Protein AF-A0A927CZL3-F1 (afdb_monomer_lite)

Radius of gyration: 28.13 Å; chains: 1; bounding box: 91×45×70 Å

Secondary structure (DSSP, 8-state):
-----PPPHHHHHHHHHHHHHHHHHHHHHHHHHHHHHT-HHHHHHHHHHHHHHHHHHHHHHHHHHHHHHHHHHHHTTSSPSPP----HHHHHHHHHHHHHHHHHHHH-BTTB---TTTEEEEEEEE-TTT-S--EEEEESSTT----HHHHSSTT-HHHHHHHSS-SEEEES-HHHHHHTT-----TT--B-TTSPBPSEEEEEEEEEEETTEEEEEEEEEEEESSS-SS-------

Foldseek 3Di:
DDPPPDQDPVRVVVVVVVVVVVVVVVVVVVVVVVCVVVVVVVVLVVQLVVLVVVLVVVLVVVVVVVVVVVVVCCVVVVDPDDDPPPPVLVSVVSVQQSVLVSLQSSLADDVRGDDSVQKWKWKWKDFVVPDPDIDTSDTPDPPDDDDPCNQCDPQALNVVCVVDPDQKDWFLFLQVSVVVSHHDDDPLADADPVRGTAWIKMKGWDFDADPNDGRMIMIMIMIGRHHGSDDPPPPPD

Organism: NCBI:txid2772559

pLDDT: mean 79.97, std 12.54, range [31.16, 94.5]

Structure (mmCIF, N/CA/C/O backbone):
data_AF-A0A927CZL3-F1
#
_entry.id   AF-A0A927CZL3-F1
#
loop_
_atom_site.group_PDB
_atom_site.id
_atom_site.type_symbol
_atom_site.label_atom_id
_atom_site.label_alt_id
_atom_site.label_comp_id
_atom_site.label_asym_id
_atom_site.label_entity_id
_atom_site.label_seq_id
_atom_site.pdbx_PDB_ins_code
_atom_site.Cartn_x
_atom_site.Cartn_y
_atom_site.Cartn_z
_atom_site.occupancy
_atom_site.B_iso_or_equiv
_atom_site.auth_seq_id
_atom_site.auth_comp_id
_atom_site.auth_asym_id
_atom_site.auth_atom_id
_atom_site.pdbx_PDB_model_num
ATOM 1 N N . MET A 1 1 ? 63.473 -16.029 47.077 1.00 47.09 1 MET A N 1
ATOM 2 C CA . MET A 1 1 ? 63.375 -15.178 45.865 1.00 47.09 1 MET A CA 1
ATOM 3 C C . MET A 1 1 ? 64.400 -15.745 44.890 1.00 47.09 1 MET A C 1
ATOM 5 O O . MET A 1 1 ? 65.538 -15.864 45.295 1.00 47.09 1 MET A O 1
ATOM 9 N N . ASN A 1 2 ? 64.093 -16.284 43.713 1.00 46.72 2 ASN A N 1
ATOM 10 C CA . ASN A 1 2 ? 63.257 -15.751 42.646 1.00 46.72 2 ASN A CA 1
ATOM 11 C C . ASN A 1 2 ? 62.782 -16.942 41.775 1.00 46.72 2 ASN A C 1
ATOM 13 O O . ASN A 1 2 ? 63.587 -17.538 41.068 1.00 46.72 2 ASN A O 1
ATOM 17 N N . ASN A 1 3 ? 61.507 -17.337 41.857 1.00 48.16 3 ASN A N 1
ATOM 18 C CA . ASN A 1 3 ? 60.935 -18.363 40.973 1.00 48.16 3 ASN A CA 1
ATOM 19 C C . ASN A 1 3 ? 60.483 -17.667 39.683 1.00 48.16 3 ASN A C 1
ATOM 21 O O . ASN A 1 3 ? 59.296 -17.405 39.488 1.00 48.16 3 ASN A O 1
ATOM 25 N N . SER A 1 4 ? 61.426 -17.314 38.809 1.00 56.91 4 SER A N 1
ATOM 26 C CA . SER A 1 4 ? 61.076 -16.866 37.463 1.00 56.91 4 SER A CA 1
ATOM 27 C C . SER A 1 4 ? 60.610 -18.086 36.669 1.00 56.91 4 SER A C 1
ATOM 29 O O . SER A 1 4 ? 61.405 -18.774 36.033 1.00 56.91 4 SER A O 1
ATOM 31 N N . ARG A 1 5 ? 59.313 -18.395 36.748 1.00 55.72 5 ARG A N 1
ATOM 32 C CA . ARG A 1 5 ? 58.663 -19.332 35.829 1.00 55.72 5 ARG A CA 1
ATOM 33 C C . ARG A 1 5 ? 58.716 -18.724 34.424 1.00 55.72 5 ARG A C 1
ATOM 35 O O . ARG A 1 5 ? 57.832 -17.961 34.052 1.00 55.72 5 ARG A O 1
ATOM 42 N N . SER A 1 6 ? 59.771 -19.011 33.668 1.00 65.75 6 SER A N 1
ATOM 43 C CA . SER A 1 6 ? 59.842 -18.695 32.243 1.00 65.75 6 SER A CA 1
ATOM 44 C C . SER A 1 6 ? 59.170 -19.816 31.450 1.00 65.75 6 SER A C 1
ATOM 46 O O . SER A 1 6 ? 59.414 -21.000 31.683 1.00 65.75 6 SER A O 1
ATOM 48 N N . LEU A 1 7 ? 58.276 -19.452 30.529 1.00 58.06 7 LEU A N 1
ATOM 49 C CA . LEU A 1 7 ? 57.694 -20.407 29.589 1.00 58.06 7 LEU A CA 1
ATOM 50 C C . LEU A 1 7 ? 58.806 -20.997 28.708 1.00 58.06 7 LEU A C 1
ATOM 52 O O . LEU A 1 7 ? 59.678 -20.271 28.224 1.00 58.06 7 LEU A O 1
ATOM 56 N N . THR A 1 8 ? 58.771 -22.314 28.488 1.00 79.50 8 THR A N 1
ATOM 57 C CA . THR A 1 8 ? 59.636 -22.975 27.502 1.00 79.50 8 THR A CA 1
ATOM 58 C C . THR A 1 8 ? 59.318 -22.445 26.103 1.00 79.50 8 THR A C 1
ATOM 60 O O . THR A 1 8 ? 58.213 -21.965 25.860 1.00 79.50 8 THR A O 1
ATOM 63 N N . TRP A 1 9 ? 60.258 -22.541 25.159 1.00 75.75 9 TRP A N 1
ATOM 64 C CA . TRP A 1 9 ? 60.044 -22.102 23.769 1.00 75.75 9 TRP A CA 1
ATOM 65 C C . TRP A 1 9 ? 58.747 -22.672 23.166 1.00 75.75 9 TRP A C 1
ATOM 67 O O . TRP A 1 9 ? 57.950 -21.950 22.575 1.00 75.75 9 TRP A O 1
ATOM 77 N N . ILE A 1 10 ? 58.480 -23.955 23.427 1.00 81.38 10 ILE A N 1
ATOM 78 C CA . ILE A 1 10 ? 57.242 -24.638 23.030 1.00 81.38 10 ILE A CA 1
ATOM 79 C C . ILE A 1 10 ? 56.020 -24.022 23.736 1.00 81.38 10 ILE A C 1
ATOM 81 O O . ILE A 1 10 ? 55.007 -23.746 23.094 1.00 81.38 10 ILE A O 1
ATOM 85 N N . GLY A 1 11 ? 56.123 -23.729 25.035 1.00 81.75 11 GLY A N 1
ATOM 86 C CA . GLY A 1 11 ? 55.076 -23.043 25.795 1.00 81.75 11 GLY A CA 1
ATOM 87 C C . GLY A 1 11 ? 54.750 -21.646 25.257 1.00 81.75 11 GLY A C 1
ATOM 88 O O . GLY A 1 11 ? 53.576 -21.289 25.165 1.00 81.75 11 GLY A O 1
ATOM 89 N N . TRP A 1 12 ? 55.758 -20.880 24.830 1.00 85.75 12 TRP A N 1
ATOM 90 C CA . TRP A 1 12 ? 55.557 -19.591 24.162 1.00 85.75 12 TRP A CA 1
ATOM 91 C C . TRP A 1 12 ? 54.814 -19.748 22.838 1.00 85.75 12 TRP A C 1
ATOM 93 O O . TRP A 1 12 ? 53.831 -19.045 22.615 1.00 85.75 12 TRP A O 1
ATOM 103 N N . THR A 1 13 ? 55.215 -20.705 21.996 1.00 85.62 13 THR A N 1
ATOM 104 C CA . THR A 1 13 ? 54.538 -20.939 20.708 1.00 85.62 13 THR A CA 1
ATOM 105 C C . THR A 1 13 ? 53.072 -21.343 20.877 1.00 85.62 13 THR A C 1
ATOM 107 O O . THR A 1 13 ? 52.206 -20.794 20.198 1.00 85.62 13 THR A O 1
ATOM 110 N N . LEU A 1 14 ? 52.766 -22.226 21.835 1.00 84.56 14 LEU A N 1
ATOM 111 C CA . LEU A 1 14 ? 51.394 -22.640 22.147 1.00 84.56 14 LEU A CA 1
ATOM 112 C C . LEU A 1 14 ? 50.561 -21.493 22.718 1.00 84.56 14 LEU A C 1
ATOM 114 O O . LEU A 1 14 ? 49.417 -21.307 22.314 1.00 84.56 14 LEU A O 1
ATOM 118 N N . THR A 1 15 ? 51.134 -20.696 23.620 1.00 87.50 15 THR A N 1
ATOM 119 C CA . THR A 1 15 ? 50.430 -19.552 24.215 1.00 87.50 15 THR A CA 1
ATOM 120 C C . THR A 1 15 ? 50.098 -18.512 23.150 1.00 87.50 15 THR A C 1
ATOM 122 O O . THR A 1 15 ? 48.963 -18.048 23.084 1.00 87.50 15 THR A O 1
ATOM 125 N N . ILE A 1 16 ? 51.052 -18.196 22.267 1.00 88.31 16 ILE A N 1
ATOM 126 C CA . ILE A 1 16 ? 50.824 -17.281 21.145 1.00 88.31 16 ILE A CA 1
ATOM 127 C C . ILE A 1 16 ? 49.718 -17.825 20.238 1.00 88.31 16 ILE A C 1
ATOM 129 O O . ILE A 1 16 ? 48.802 -17.078 19.913 1.00 88.31 16 ILE A O 1
ATOM 133 N N . ALA A 1 17 ? 49.746 -19.114 19.886 1.00 88.44 17 ALA A N 1
ATOM 134 C CA . ALA A 1 17 ? 48.727 -19.725 19.034 1.00 88.44 17 ALA A CA 1
ATOM 135 C C . ALA A 1 17 ? 47.319 -19.671 19.655 1.00 88.44 17 ALA A C 1
ATOM 137 O O . ALA A 1 17 ? 46.362 -19.308 18.974 1.00 88.44 17 ALA A O 1
ATOM 138 N N . VAL A 1 18 ? 47.186 -19.971 20.952 1.00 89.50 18 VAL A N 1
ATOM 139 C CA . VAL A 1 18 ? 45.900 -19.916 21.671 1.00 89.50 18 VAL A CA 1
ATOM 140 C C . VAL A 1 18 ? 45.380 -18.480 21.774 1.00 89.50 18 VAL A C 1
ATOM 142 O O . VAL A 1 18 ? 44.189 -18.236 21.569 1.00 89.50 18 VAL A O 1
ATOM 145 N N . VAL A 1 19 ? 46.257 -17.508 22.034 1.00 90.75 19 VAL A N 1
ATOM 146 C CA . VAL A 1 19 ? 45.880 -16.087 22.071 1.00 90.75 19 VAL A CA 1
ATOM 147 C C . VAL A 1 19 ? 45.459 -15.599 20.680 1.00 90.75 19 VAL A C 1
ATOM 149 O O . VAL A 1 19 ? 44.440 -14.926 20.546 1.00 90.75 19 VAL A O 1
ATOM 152 N N . LEU A 1 20 ? 46.169 -15.992 19.621 1.00 89.81 20 LEU A N 1
ATOM 153 C CA . LEU A 1 20 ? 45.800 -15.658 18.241 1.00 89.81 20 LEU A CA 1
ATOM 154 C C . LEU A 1 20 ? 44.450 -16.266 17.849 1.00 89.81 20 LEU A C 1
ATOM 156 O O . LEU A 1 20 ? 43.593 -15.576 17.309 1.00 89.81 20 LEU A O 1
ATOM 160 N N . PHE A 1 21 ? 44.218 -17.537 18.172 1.00 90.62 21 PHE A N 1
ATOM 161 C CA . PHE A 1 21 ? 42.961 -18.203 17.839 1.00 90.62 21 PHE A CA 1
ATOM 162 C C . PHE A 1 21 ? 41.770 -17.609 18.604 1.00 90.62 21 PHE A C 1
ATOM 164 O O . PHE A 1 21 ? 40.726 -17.337 18.016 1.00 90.62 21 PHE A O 1
ATOM 171 N N . SER A 1 22 ? 41.935 -17.346 19.903 1.00 86.38 22 SER A N 1
ATOM 172 C CA . SER A 1 22 ? 40.885 -16.731 20.727 1.00 86.38 22 SER A CA 1
ATOM 173 C C . SER A 1 22 ? 40.572 -15.296 20.300 1.00 86.38 22 SER A C 1
ATOM 175 O O . SER A 1 22 ? 39.404 -14.921 20.242 1.00 86.38 22 SER A O 1
ATOM 177 N N . THR A 1 23 ? 41.580 -14.505 19.923 1.00 85.38 23 THR A N 1
ATOM 178 C CA . THR A 1 23 ? 41.358 -13.145 19.403 1.00 85.38 23 THR A CA 1
ATOM 179 C C . THR A 1 23 ? 40.668 -13.151 18.040 1.00 85.38 23 THR A C 1
ATOM 181 O O . THR A 1 23 ? 39.709 -12.403 17.864 1.00 85.38 23 THR A O 1
ATOM 184 N N . ILE A 1 24 ? 41.066 -14.028 17.109 1.00 88.94 24 ILE A N 1
ATOM 185 C CA . ILE A 1 24 ? 40.378 -14.197 15.817 1.00 88.94 24 ILE A CA 1
ATOM 186 C C . ILE A 1 24 ? 38.918 -14.595 16.035 1.00 88.94 24 ILE A C 1
ATOM 188 O O . ILE A 1 24 ? 38.036 -14.014 15.409 1.00 88.94 24 ILE A O 1
ATOM 192 N N . PHE A 1 25 ? 38.650 -15.536 16.942 1.00 84.88 25 PHE A N 1
ATOM 193 C CA . PHE A 1 25 ? 37.289 -15.981 17.235 1.00 84.88 25 PHE A CA 1
ATOM 194 C C . PHE A 1 25 ? 36.420 -14.847 17.800 1.00 84.88 25 PHE A C 1
ATOM 196 O O . PHE A 1 25 ? 35.309 -14.632 17.325 1.00 84.88 25 PHE A O 1
ATOM 203 N N . VAL A 1 26 ? 36.943 -14.064 18.751 1.00 87.75 26 VAL A N 1
ATOM 204 C CA . VAL A 1 26 ? 36.231 -12.905 19.320 1.00 87.75 26 VAL A CA 1
ATOM 205 C C . VAL A 1 26 ? 35.976 -11.825 18.266 1.00 87.75 26 VAL A C 1
ATOM 207 O O . VAL A 1 26 ? 34.899 -11.231 18.245 1.00 87.75 26 VAL A O 1
ATOM 210 N N . ILE A 1 27 ? 36.939 -11.568 17.377 1.00 85.81 27 ILE A N 1
ATOM 211 C CA . ILE A 1 27 ? 36.767 -10.613 16.276 1.00 85.81 27 ILE A CA 1
ATOM 212 C C . ILE A 1 27 ? 35.716 -11.127 15.290 1.00 85.81 27 ILE A C 1
ATOM 214 O O . ILE A 1 27 ? 34.823 -10.370 14.933 1.00 85.81 27 ILE A O 1
ATOM 218 N N . ALA A 1 28 ? 35.775 -12.399 14.892 1.00 80.56 28 ALA A N 1
ATOM 219 C CA . ALA A 1 28 ? 34.802 -13.004 13.987 1.00 80.56 28 ALA A CA 1
ATOM 220 C C . ALA A 1 28 ? 33.383 -12.957 14.569 1.00 80.56 28 ALA A C 1
ATOM 222 O O . ALA A 1 28 ? 32.453 -12.571 13.867 1.00 80.56 28 ALA A O 1
ATOM 223 N N . GLN A 1 29 ? 33.226 -13.260 15.862 1.00 75.56 29 GLN A N 1
ATOM 224 C CA . GLN A 1 29 ? 31.947 -13.147 16.556 1.00 75.56 29 GLN A CA 1
ATOM 225 C C . GLN A 1 29 ? 31.443 -11.698 16.574 1.00 75.56 29 GLN A C 1
ATOM 227 O O . GLN A 1 29 ? 30.296 -11.453 16.221 1.00 75.56 29 GLN A O 1
ATOM 232 N N . ARG A 1 30 ? 32.299 -10.721 16.904 1.00 77.19 30 ARG A N 1
ATOM 233 C CA . ARG A 1 30 ? 31.915 -9.300 16.882 1.00 77.19 30 ARG A CA 1
ATOM 234 C C . ARG A 1 30 ? 31.588 -8.788 15.483 1.00 77.19 30 ARG A C 1
ATOM 236 O O . ARG A 1 30 ? 30.715 -7.940 15.348 1.00 77.19 30 ARG A O 1
ATOM 243 N N . VAL A 1 31 ? 32.291 -9.255 14.454 1.00 78.44 31 VAL A N 1
ATOM 244 C CA . VAL A 1 31 ? 32.003 -8.902 13.057 1.00 78.44 31 VAL A CA 1
ATOM 245 C C . VAL A 1 31 ? 30.664 -9.499 12.637 1.00 78.44 31 VAL A C 1
ATOM 247 O O . VAL A 1 31 ? 29.851 -8.770 12.086 1.00 78.44 31 VAL A O 1
ATOM 250 N N . TYR A 1 32 ? 30.398 -10.763 12.970 1.00 75.31 32 TYR A N 1
ATOM 251 C CA . TYR A 1 32 ? 29.119 -11.416 12.697 1.00 75.31 32 TYR A CA 1
ATOM 252 C C . TYR A 1 32 ? 27.954 -10.733 13.428 1.00 75.31 32 TYR A C 1
ATOM 254 O O . TYR A 1 32 ? 26.963 -10.383 12.799 1.00 75.31 32 TYR A O 1
ATOM 262 N N . GLU A 1 33 ? 28.092 -10.454 14.729 1.00 68.38 33 GLU A N 1
ATOM 263 C CA . GLU A 1 33 ? 27.093 -9.712 15.512 1.00 68.38 33 GLU A CA 1
ATOM 264 C C . GLU A 1 33 ? 26.872 -8.301 14.946 1.00 68.38 33 GLU A C 1
ATOM 266 O O . GLU A 1 33 ? 25.741 -7.828 14.875 1.00 68.38 33 GLU A O 1
ATOM 271 N N . ASN A 1 34 ? 27.932 -7.623 14.496 1.00 66.75 34 ASN A N 1
ATOM 272 C CA . ASN A 1 34 ? 27.818 -6.313 13.860 1.00 66.75 34 ASN A CA 1
ATOM 273 C C . ASN A 1 34 ? 27.154 -6.393 12.476 1.00 66.75 34 ASN A C 1
ATOM 275 O O . ASN A 1 34 ? 26.385 -5.503 12.137 1.00 66.75 34 ASN A O 1
ATOM 279 N N . GLU A 1 35 ? 27.407 -7.434 11.680 1.00 65.00 35 GLU A N 1
ATOM 280 C CA . GLU A 1 35 ? 26.718 -7.676 10.404 1.00 65.00 35 GLU A CA 1
ATOM 281 C C . GLU A 1 35 ? 25.242 -8.045 10.601 1.00 65.00 35 GLU A C 1
ATOM 283 O O . GLU A 1 35 ? 24.396 -7.596 9.829 1.00 65.00 35 GLU A O 1
ATOM 288 N N . GLU A 1 36 ? 24.916 -8.799 11.651 1.00 62.00 36 GLU A N 1
ATOM 289 C CA . GLU A 1 36 ? 23.545 -9.148 12.027 1.00 62.00 36 GLU A CA 1
ATOM 290 C C . GLU A 1 36 ? 22.778 -7.915 12.537 1.00 62.00 36 GLU A C 1
ATOM 292 O O . GLU A 1 36 ? 21.680 -7.632 12.065 1.00 62.00 36 GLU A O 1
ATOM 297 N N . LEU A 1 37 ? 23.390 -7.093 13.397 1.00 53.94 37 LEU A N 1
ATOM 298 C CA . LEU A 1 37 ? 22.810 -5.829 13.877 1.00 53.94 37 LEU A CA 1
ATOM 299 C C . LEU A 1 37 ? 22.750 -4.738 12.788 1.00 53.94 37 LEU A C 1
ATOM 301 O O . LEU A 1 37 ? 21.838 -3.907 12.790 1.00 53.94 37 LEU A O 1
ATOM 305 N N . ASN A 1 38 ? 23.684 -4.736 11.830 1.00 59.22 38 ASN A N 1
ATOM 306 C CA . ASN A 1 38 ? 23.633 -3.891 10.630 1.00 59.22 38 ASN A CA 1
ATOM 307 C C . ASN A 1 38 ? 22.855 -4.515 9.480 1.00 59.22 38 ASN A C 1
ATOM 309 O O . ASN A 1 38 ? 22.826 -3.933 8.390 1.00 59.22 38 ASN A O 1
ATOM 313 N N . ASN A 1 39 ? 22.200 -5.657 9.686 1.00 67.56 39 ASN A N 1
ATOM 314 C CA . ASN A 1 39 ? 21.407 -6.252 8.638 1.00 67.56 39 ASN A CA 1
ATOM 315 C C . ASN A 1 39 ? 20.312 -5.252 8.251 1.00 67.56 39 ASN A C 1
ATOM 317 O O . ASN A 1 3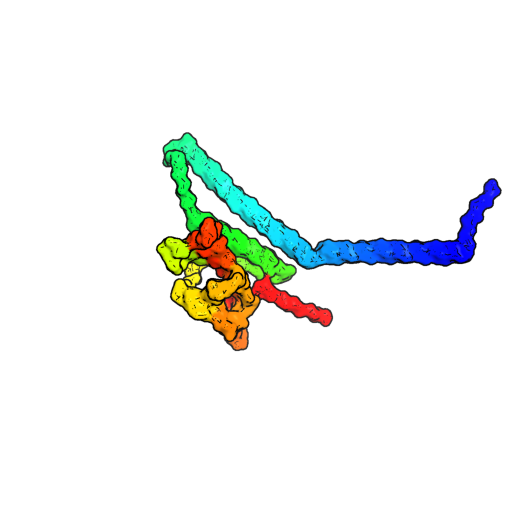9 ? 19.432 -4.908 9.046 1.00 67.56 39 ASN A O 1
ATOM 321 N N . ASN A 1 40 ? 20.369 -4.769 7.007 1.00 66.25 40 ASN A N 1
ATOM 322 C CA . ASN A 1 40 ? 19.401 -3.819 6.456 1.00 66.25 40 ASN A CA 1
ATOM 323 C C . ASN A 1 40 ? 17.957 -4.293 6.666 1.00 66.25 40 ASN A C 1
ATOM 325 O O . ASN A 1 40 ? 17.047 -3.476 6.787 1.00 66.25 40 ASN A O 1
ATOM 329 N N . ARG A 1 41 ? 17.748 -5.611 6.772 1.00 68.06 41 ARG A N 1
ATOM 330 C CA . ARG A 1 41 ? 16.457 -6.207 7.100 1.00 68.06 41 ARG A CA 1
ATOM 331 C C . ARG A 1 41 ? 15.964 -5.843 8.501 1.00 68.06 41 ARG A C 1
ATOM 333 O O . ARG A 1 41 ? 14.797 -5.488 8.631 1.00 68.06 41 ARG A O 1
ATOM 340 N N . ASP A 1 42 ? 16.799 -5.928 9.531 1.00 70.44 42 ASP A N 1
ATOM 341 C CA . ASP A 1 42 ? 16.375 -5.650 10.908 1.00 70.44 42 ASP A CA 1
ATOM 342 C C . ASP A 1 42 ? 16.246 -4.149 11.163 1.00 70.44 42 ASP A C 1
ATOM 344 O O . ASP A 1 42 ? 15.272 -3.715 11.776 1.00 70.44 42 ASP A O 1
ATOM 348 N N . ARG A 1 43 ? 17.110 -3.335 10.544 1.00 70.88 43 ARG A N 1
ATOM 349 C CA . ARG A 1 43 ? 16.919 -1.878 10.470 1.00 70.88 43 ARG A CA 1
ATOM 350 C C . ARG A 1 43 ? 15.591 -1.507 9.804 1.00 70.88 43 ARG A C 1
ATOM 352 O O . ARG A 1 43 ? 14.864 -0.658 10.313 1.00 70.88 43 ARG A O 1
ATOM 359 N N . MET A 1 44 ? 15.239 -2.168 8.699 1.00 72.81 44 MET A N 1
ATOM 360 C CA . MET A 1 44 ? 13.960 -1.948 8.023 1.00 72.81 44 MET A CA 1
ATOM 361 C C . MET A 1 44 ? 12.773 -2.402 8.878 1.00 72.81 44 MET A C 1
ATOM 363 O O . MET A 1 44 ? 11.782 -1.684 8.957 1.00 72.81 44 MET A O 1
ATOM 367 N N . LYS A 1 45 ? 12.862 -3.549 9.566 1.00 74.62 45 LYS A N 1
ATOM 368 C CA . LYS A 1 45 ? 11.819 -3.988 10.510 1.00 74.62 45 LYS A CA 1
ATOM 369 C C . LYS A 1 45 ? 11.611 -2.973 11.630 1.00 74.62 45 LYS A C 1
ATOM 371 O O . LYS A 1 45 ? 10.467 -2.650 11.926 1.00 74.62 45 LYS A O 1
ATOM 376 N N . LEU A 1 46 ? 12.693 -2.463 12.221 1.00 74.31 46 LEU A N 1
ATOM 377 C CA . LEU A 1 46 ? 12.629 -1.435 13.261 1.00 74.31 46 LEU A CA 1
ATOM 378 C C . LEU A 1 46 ? 11.989 -0.152 12.732 1.00 74.31 46 LEU A C 1
ATOM 380 O O . LEU A 1 46 ? 11.100 0.387 13.377 1.00 74.31 46 LEU A O 1
ATOM 384 N N . LYS A 1 47 ? 12.368 0.288 11.529 1.00 79.06 47 LYS A N 1
ATOM 385 C CA . LYS A 1 47 ? 11.762 1.454 10.879 1.00 79.06 47 LYS A CA 1
ATOM 386 C C . LYS A 1 47 ? 10.267 1.258 10.615 1.00 79.06 47 LYS A C 1
ATOM 388 O O . LYS A 1 47 ? 9.477 2.147 10.904 1.00 79.06 47 LYS A O 1
ATOM 393 N N . VAL A 1 48 ? 9.867 0.100 10.085 1.00 80.06 48 VAL A N 1
ATOM 394 C CA . VAL A 1 48 ? 8.451 -0.240 9.869 1.00 80.06 48 VAL A CA 1
ATOM 395 C C . VAL A 1 48 ? 7.700 -0.244 11.197 1.00 80.06 48 VAL A C 1
ATOM 397 O O . VAL A 1 48 ? 6.612 0.321 11.274 1.00 80.06 48 VAL A O 1
ATOM 400 N N . PHE A 1 49 ? 8.276 -0.849 12.236 1.00 73.38 49 PHE A N 1
ATOM 401 C CA . PHE A 1 49 ? 7.684 -0.887 13.567 1.00 73.38 49 PHE A CA 1
ATOM 402 C C . PHE A 1 49 ? 7.490 0.519 14.135 1.00 73.38 49 PHE A C 1
ATOM 404 O O . PHE A 1 49 ? 6.387 0.840 14.563 1.00 73.38 49 PHE A O 1
ATOM 411 N N . ASP A 1 50 ? 8.521 1.360 14.084 1.00 76.06 50 ASP A N 1
ATOM 412 C CA . ASP A 1 50 ? 8.486 2.724 14.609 1.00 76.06 50 ASP A CA 1
ATOM 413 C C . ASP A 1 50 ? 7.431 3.571 13.886 1.00 76.06 50 ASP A C 1
ATOM 415 O O . ASP A 1 50 ? 6.508 4.083 14.515 1.00 76.06 50 ASP A O 1
ATOM 419 N N . VAL A 1 51 ? 7.461 3.587 12.547 1.00 82.50 51 VAL A N 1
ATOM 420 C CA . VAL A 1 51 ? 6.470 4.301 11.724 1.00 82.50 51 VAL A CA 1
ATOM 421 C C . VAL A 1 51 ? 5.047 3.817 12.015 1.00 82.50 51 VAL A C 1
ATOM 423 O O . VAL A 1 51 ? 4.139 4.630 12.198 1.00 82.50 51 VAL A O 1
ATOM 426 N N . THR A 1 52 ? 4.841 2.500 12.103 1.00 76.50 52 THR A N 1
ATOM 427 C CA . THR A 1 52 ? 3.513 1.923 12.372 1.00 76.50 52 THR A CA 1
ATOM 428 C C . THR A 1 52 ? 3.034 2.264 13.782 1.00 76.50 52 THR A C 1
ATOM 430 O O . THR A 1 52 ? 1.866 2.601 13.969 1.00 76.50 52 THR A O 1
ATOM 433 N N . ASN A 1 53 ? 3.923 2.210 14.774 1.00 74.31 53 ASN A N 1
ATOM 434 C CA . ASN A 1 53 ? 3.608 2.524 16.162 1.00 74.31 53 ASN A CA 1
ATOM 435 C C . ASN A 1 53 ? 3.252 4.008 16.324 1.00 74.31 53 ASN A C 1
ATOM 437 O O . ASN A 1 53 ? 2.239 4.336 16.939 1.00 74.31 53 ASN A O 1
ATOM 441 N N . THR A 1 54 ? 4.019 4.914 15.712 1.00 81.94 54 THR A N 1
ATOM 442 C CA . THR A 1 54 ? 3.702 6.347 15.692 1.00 81.94 54 THR A CA 1
ATOM 443 C C . THR A 1 54 ? 2.359 6.615 15.018 1.00 81.94 54 THR A C 1
ATOM 445 O O . THR A 1 54 ? 1.528 7.325 15.582 1.00 81.94 54 THR A O 1
ATOM 448 N N . ALA A 1 55 ? 2.100 6.014 13.852 1.00 79.50 55 ALA A N 1
ATOM 449 C CA . ALA A 1 55 ? 0.822 6.162 13.156 1.00 79.50 55 ALA A CA 1
ATOM 450 C C . ALA A 1 55 ? -0.358 5.656 14.006 1.00 79.50 55 ALA A C 1
ATOM 452 O O . ALA A 1 55 ? -1.391 6.322 14.106 1.00 79.50 55 ALA A O 1
ATOM 453 N N . PHE A 1 56 ? -0.193 4.507 14.666 1.00 76.38 56 PHE A N 1
ATOM 454 C CA . PHE A 1 56 ? -1.203 3.941 15.555 1.00 76.38 56 PHE A CA 1
ATOM 455 C C . PHE A 1 56 ? -1.487 4.845 16.761 1.00 76.38 56 PHE A C 1
ATOM 457 O O . PHE A 1 56 ? -2.652 5.113 17.064 1.00 76.38 56 PHE A O 1
ATOM 464 N N . ASN A 1 57 ? -0.441 5.353 17.416 1.00 78.62 57 ASN A N 1
ATOM 465 C CA . ASN A 1 57 ? -0.579 6.256 18.558 1.00 78.62 57 ASN A CA 1
ATOM 466 C C . ASN A 1 57 ? -1.287 7.554 18.155 1.00 78.62 57 ASN A C 1
ATOM 468 O O . ASN A 1 57 ? -2.246 7.945 18.813 1.00 78.62 57 ASN A O 1
ATOM 472 N N . ASN A 1 58 ? -0.926 8.142 17.010 1.00 81.81 58 ASN A N 1
ATOM 473 C CA . ASN A 1 58 ? -1.596 9.333 16.486 1.00 81.81 58 ASN A CA 1
ATOM 474 C C . ASN A 1 58 ? -3.097 9.097 16.239 1.00 81.81 58 ASN A C 1
ATOM 476 O O . ASN A 1 58 ? -3.929 9.928 16.606 1.00 81.81 58 ASN A O 1
ATOM 480 N N . LEU A 1 59 ? -3.474 7.952 15.654 1.00 79.06 59 LEU A N 1
ATOM 481 C CA . LEU A 1 59 ? -4.886 7.592 15.462 1.00 79.06 59 LEU A CA 1
ATOM 482 C C . LEU A 1 59 ? -5.621 7.416 16.799 1.00 79.06 59 LEU A C 1
ATOM 484 O O . LEU A 1 59 ? -6.774 7.839 16.935 1.00 79.06 59 LEU A O 1
ATOM 488 N N . CYS A 1 60 ? -4.964 6.813 17.792 1.00 75.50 60 CYS A N 1
ATOM 489 C CA . CYS A 1 60 ? -5.514 6.665 19.136 1.00 75.50 60 CYS A CA 1
ATOM 490 C C . CYS A 1 60 ? -5.715 8.022 19.819 1.00 75.50 60 CYS A C 1
ATOM 492 O O . CYS A 1 60 ? -6.779 8.246 20.397 1.00 75.50 60 CYS A O 1
ATOM 494 N N . ASP A 1 61 ? -4.759 8.940 19.689 1.00 81.31 61 ASP A N 1
ATOM 495 C CA . ASP A 1 61 ? -4.828 10.287 20.255 1.00 81.31 61 ASP A CA 1
ATOM 496 C C . ASP A 1 61 ? -5.955 11.113 19.629 1.00 81.31 61 ASP A C 1
ATOM 498 O O . ASP A 1 61 ? -6.732 11.742 20.351 1.00 81.31 61 ASP A O 1
ATOM 502 N N . ILE A 1 62 ? -6.122 11.050 18.301 1.00 81.19 62 ILE A N 1
ATOM 503 C CA . ILE A 1 62 ? -7.247 11.691 17.598 1.00 81.19 62 ILE A CA 1
ATOM 504 C C . ILE A 1 62 ? -8.579 11.139 18.120 1.00 81.19 62 ILE A C 1
ATOM 506 O O . ILE A 1 62 ? -9.498 11.900 18.444 1.00 81.19 62 ILE A O 1
ATOM 510 N N . LYS A 1 63 ? -8.690 9.810 18.248 1.00 79.00 63 LYS A N 1
ATOM 511 C CA . LYS A 1 63 ? -9.906 9.162 18.752 1.00 79.00 63 LYS A CA 1
ATOM 512 C C . LYS A 1 63 ? -10.185 9.547 20.205 1.00 79.00 63 LYS A C 1
ATOM 514 O O . LYS A 1 63 ? -11.329 9.839 20.551 1.00 79.00 63 LYS A O 1
ATOM 519 N N . TYR A 1 64 ? -9.156 9.592 21.045 1.00 80.69 64 TYR A N 1
ATOM 520 C CA . TYR A 1 64 ? -9.262 10.002 22.441 1.00 80.69 64 TYR A CA 1
ATOM 521 C C . TYR A 1 64 ? -9.688 11.469 22.579 1.00 80.69 64 TYR A C 1
ATOM 523 O O . TYR A 1 64 ? -10.607 11.774 23.343 1.00 80.69 64 TYR A O 1
ATOM 531 N N . ALA A 1 65 ? -9.082 12.376 21.809 1.00 81.38 65 ALA A N 1
ATOM 532 C CA . ALA A 1 65 ? -9.441 13.790 21.792 1.00 81.38 65 ALA A CA 1
ATOM 533 C C . ALA A 1 65 ? -10.907 13.994 21.378 1.00 81.38 65 ALA A C 1
ATOM 535 O O . ALA A 1 65 ? -11.645 14.705 22.066 1.00 81.38 65 ALA A O 1
ATOM 536 N N . SER A 1 66 ? -11.351 13.298 20.326 1.00 81.19 66 SER A N 1
ATOM 537 C CA . SER A 1 66 ? -12.744 13.333 19.866 1.00 81.19 66 SER A CA 1
ATOM 538 C C . SER A 1 66 ? -13.718 12.838 20.943 1.00 81.19 66 SER A C 1
ATOM 540 O O . SER A 1 66 ? -14.721 13.496 21.225 1.00 81.19 66 SER A O 1
ATOM 542 N N . LEU A 1 67 ? -13.401 11.730 21.624 1.00 81.38 67 LEU A N 1
ATOM 543 C CA . LEU A 1 67 ? -14.216 11.218 22.732 1.00 81.38 67 LEU A CA 1
ATOM 544 C C . LEU A 1 67 ? -14.279 12.203 23.907 1.00 81.38 67 LEU A C 1
ATOM 546 O O . LEU A 1 67 ? -15.350 12.432 24.468 1.00 81.38 67 LEU A O 1
ATOM 550 N N . LYS A 1 68 ? -13.153 12.826 24.269 1.00 84.06 68 LYS A N 1
ATOM 551 C CA . LYS A 1 68 ? -13.096 13.829 25.342 1.00 84.06 68 LYS A CA 1
ATOM 552 C C . LYS A 1 68 ? -13.974 15.041 25.026 1.00 84.06 68 LYS A C 1
ATOM 554 O O . LYS A 1 68 ? -14.678 15.540 25.908 1.00 84.06 68 LYS A O 1
ATOM 559 N N . GLU A 1 69 ? -13.954 15.504 23.779 1.00 83.12 69 GLU A N 1
ATOM 560 C CA . GLU A 1 69 ? -14.809 16.595 23.316 1.00 83.12 69 GLU A CA 1
ATOM 561 C C . GLU A 1 69 ? -16.295 16.210 23.351 1.00 83.12 69 GLU A C 1
ATOM 563 O O . GLU A 1 69 ? -17.117 16.972 23.867 1.00 83.12 69 GLU A O 1
ATOM 568 N N . GLN A 1 70 ? -16.639 15.001 22.896 1.00 79.88 70 GLN A N 1
ATOM 569 C CA . GLN A 1 70 ? -18.003 14.476 22.983 1.00 79.88 70 GLN A CA 1
ATOM 570 C C . GLN A 1 70 ? -18.498 14.434 24.434 1.00 79.88 70 GLN A C 1
ATOM 572 O O . GLN A 1 70 ? -19.565 14.973 24.726 1.00 79.88 70 GLN A O 1
ATOM 577 N N . ILE A 1 71 ? -17.704 13.892 25.364 1.00 82.00 71 ILE A N 1
ATOM 578 C CA . ILE A 1 71 ? -18.042 13.847 26.798 1.00 82.00 71 ILE A CA 1
ATOM 579 C C . ILE A 1 71 ? -18.288 15.255 27.352 1.00 82.00 71 ILE A C 1
ATOM 581 O O . ILE A 1 71 ? -19.272 15.480 28.061 1.00 82.00 71 ILE A O 1
ATOM 585 N N . LYS A 1 72 ? -17.429 16.225 27.013 1.00 84.38 72 LYS A N 1
ATOM 586 C CA . LYS A 1 72 ? -17.602 17.626 27.426 1.00 84.38 72 LYS A CA 1
ATOM 587 C C . LYS A 1 72 ? -18.919 18.205 26.905 1.00 84.38 72 LYS A C 1
ATOM 589 O O . LYS A 1 72 ? -19.625 18.880 27.652 1.00 84.38 72 LYS A O 1
ATOM 594 N N . ASN A 1 73 ? -19.261 17.942 25.647 1.00 81.12 73 ASN A N 1
ATOM 595 C CA . ASN A 1 73 ? -20.482 18.460 25.036 1.00 81.12 73 ASN A CA 1
ATOM 596 C C . ASN A 1 73 ? -21.756 17.822 25.621 1.00 81.12 73 ASN A C 1
ATOM 598 O O . ASN A 1 73 ? -22.740 18.537 25.812 1.00 81.12 73 ASN A O 1
ATOM 602 N N . ILE A 1 74 ? -21.716 16.535 25.985 1.00 82.19 74 ILE A N 1
ATOM 603 C CA . ILE A 1 74 ? -22.805 15.848 26.706 1.00 82.19 74 ILE A CA 1
ATOM 604 C C . ILE A 1 74 ? -22.983 16.454 28.100 1.00 82.19 74 ILE A C 1
ATOM 606 O O . ILE A 1 74 ? -24.089 16.829 28.480 1.00 82.19 74 ILE A O 1
ATOM 610 N N . LYS A 1 75 ? -21.887 16.617 28.855 1.00 81.94 75 LYS A N 1
ATOM 611 C CA . LYS A 1 75 ? -21.924 17.201 30.207 1.00 81.94 75 LYS A CA 1
ATOM 612 C C . LYS A 1 75 ? -22.484 18.627 30.211 1.00 81.94 75 LYS A C 1
ATOM 614 O O . LYS A 1 75 ? -23.154 19.018 31.160 1.00 81.94 75 LYS A O 1
ATOM 619 N N . ASN A 1 76 ? -22.230 19.385 29.147 1.00 86.19 76 ASN A N 1
ATOM 620 C CA . ASN A 1 76 ? -22.725 20.751 28.976 1.00 86.19 76 ASN A CA 1
ATOM 621 C C . ASN A 1 76 ? -24.150 20.820 28.391 1.00 86.19 76 ASN A C 1
ATOM 623 O O . ASN A 1 76 ? -24.593 21.907 28.026 1.00 86.19 76 ASN A O 1
ATOM 627 N N . GLY A 1 77 ? -24.847 19.687 28.248 1.00 79.81 77 GLY A N 1
ATOM 628 C CA . GLY A 1 77 ? -26.232 19.628 27.771 1.00 79.81 77 GLY A CA 1
ATOM 629 C C . GLY A 1 77 ? -26.424 19.977 26.292 1.00 79.81 77 GLY A C 1
ATOM 630 O O . GLY A 1 77 ? -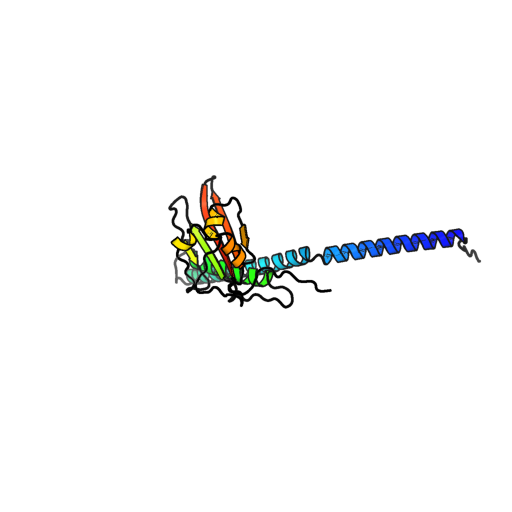27.555 20.184 25.867 1.00 79.81 77 GLY A O 1
ATOM 631 N N . LYS A 1 78 ? -25.344 20.055 25.497 1.00 74.44 78 LYS A N 1
ATOM 632 C CA . LYS A 1 78 ? -25.425 20.379 24.060 1.00 74.44 78 LYS A CA 1
ATOM 633 C C . LYS A 1 78 ? -25.928 19.205 23.217 1.00 74.44 78 LYS A C 1
ATOM 635 O O . LYS A 1 78 ? -26.547 19.430 22.184 1.00 74.44 78 LYS A O 1
ATOM 640 N N . TYR A 1 79 ? -25.661 17.973 23.653 1.00 69.06 79 TYR A N 1
ATOM 641 C CA . TYR A 1 79 ? -26.093 16.738 22.996 1.00 69.06 79 TYR A CA 1
ATOM 642 C C . TYR A 1 79 ? -26.571 15.722 24.043 1.00 69.06 79 TYR A C 1
ATOM 644 O O . TYR A 1 79 ? -26.084 15.725 25.175 1.00 69.06 79 TYR A O 1
ATOM 652 N N . GLY A 1 80 ? -27.493 14.833 23.664 1.00 69.88 80 GLY A N 1
ATOM 653 C CA . GLY A 1 80 ? -27.796 13.630 24.447 1.00 69.88 80 GLY A CA 1
ATOM 654 C C . GLY A 1 80 ? -26.628 12.635 24.436 1.00 69.88 80 GLY A C 1
ATOM 655 O O . GLY A 1 80 ? -25.666 12.809 23.685 1.00 69.88 80 GLY A O 1
ATOM 656 N N . ALA A 1 81 ? -26.707 11.578 25.255 1.00 65.56 81 ALA A N 1
ATOM 657 C CA .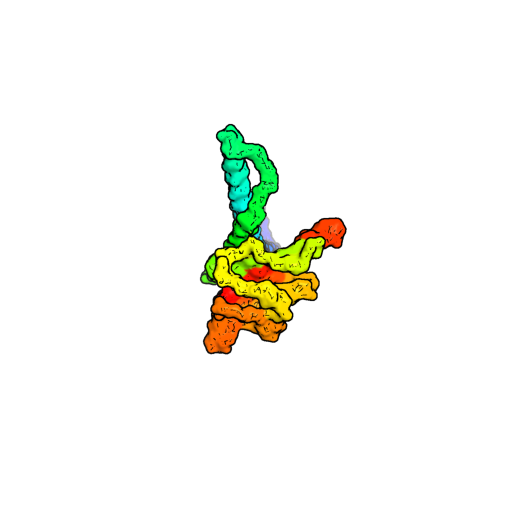 ALA A 1 81 ? -25.747 10.476 25.178 1.00 65.56 81 ALA A CA 1
ATOM 658 C C . ALA A 1 81 ? -25.688 9.955 23.727 1.00 65.56 81 ALA A C 1
ATOM 660 O O . ALA A 1 81 ? -26.743 9.726 23.128 1.00 65.56 81 ALA A O 1
ATOM 661 N N . PRO A 1 82 ? -24.495 9.816 23.129 1.00 61.22 82 PRO A N 1
ATOM 662 C CA . PRO A 1 82 ? -24.382 9.490 21.724 1.00 61.22 82 PRO A CA 1
ATOM 663 C C . PRO A 1 82 ? -24.947 8.090 21.502 1.00 61.22 82 PRO A C 1
ATOM 665 O O . PRO A 1 82 ? -24.467 7.113 22.077 1.00 61.22 82 PRO A O 1
ATOM 668 N N . HIS A 1 83 ? -25.927 7.975 20.607 1.00 55.00 83 HIS A N 1
ATOM 669 C CA . HIS A 1 83 ? -26.028 6.754 19.816 1.00 55.00 83 HIS A CA 1
ATOM 670 C C . HIS A 1 83 ? -24.690 6.591 19.094 1.00 55.00 83 HIS A C 1
ATOM 672 O O . HIS A 1 83 ? -24.102 7.604 18.713 1.00 55.00 83 HIS A O 1
ATOM 678 N N . ILE A 1 84 ? -24.180 5.363 18.950 1.00 54.66 84 ILE A N 1
ATOM 679 C CA . ILE A 1 84 ? -22.920 5.085 18.243 1.00 54.66 84 ILE A CA 1
ATOM 680 C C . ILE A 1 84 ? -23.075 5.563 16.795 1.00 54.66 84 ILE A C 1
ATOM 682 O O . ILE A 1 84 ? -23.448 4.810 15.905 1.00 54.66 84 ILE A O 1
ATOM 686 N N . ASN A 1 85 ? -22.830 6.846 16.573 1.00 50.97 85 ASN A N 1
ATOM 687 C CA . ASN A 1 85 ? -22.781 7.475 15.278 1.00 50.97 85 ASN A CA 1
ATOM 688 C C . ASN A 1 85 ? -21.293 7.594 14.993 1.00 50.97 85 ASN A C 1
ATOM 690 O O . ASN A 1 85 ? -20.670 8.646 15.147 1.00 50.97 85 ASN A O 1
ATOM 694 N N . SER A 1 86 ? -20.680 6.445 14.704 1.00 58.38 86 SER A N 1
ATOM 695 C CA . SER A 1 86 ? -19.393 6.470 14.039 1.00 58.38 86 SER A CA 1
ATOM 696 C C . SER A 1 86 ? -19.612 7.263 12.752 1.00 58.38 86 SER A C 1
ATOM 698 O O . SER A 1 86 ? -20.605 7.063 12.058 1.00 58.38 86 SER A O 1
ATOM 700 N N . ASN A 1 87 ? -18.717 8.192 12.438 1.00 66.12 87 ASN A N 1
ATOM 701 C CA . ASN A 1 87 ? -18.610 8.727 11.088 1.00 66.12 87 ASN A CA 1
ATOM 702 C C . ASN A 1 87 ? -17.524 7.900 10.377 1.00 66.12 87 ASN A C 1
ATOM 704 O O . ASN A 1 87 ? -16.366 8.324 10.360 1.00 66.12 87 ASN A O 1
ATOM 708 N N . PRO A 1 88 ? -17.831 6.674 9.890 1.00 69.06 88 PRO A N 1
ATOM 709 C CA . PRO A 1 88 ? -16.827 5.783 9.321 1.00 69.06 88 PRO A CA 1
ATOM 710 C C . PRO A 1 88 ? -16.091 6.412 8.143 1.00 69.06 88 PRO A C 1
ATOM 712 O O . PRO A 1 88 ? -14.924 6.099 7.947 1.00 69.06 88 PRO A O 1
ATOM 715 N N . LYS A 1 89 ? -16.730 7.327 7.402 1.00 68.94 89 LYS A N 1
ATOM 716 C CA . LYS A 1 89 ? -16.090 8.037 6.293 1.00 68.94 89 LYS A CA 1
ATOM 717 C C . LYS A 1 89 ? -14.898 8.873 6.770 1.00 68.94 89 LYS A C 1
ATOM 719 O O . LYS A 1 89 ? -13.792 8.695 6.271 1.00 68.94 89 LYS A O 1
ATOM 724 N N . GLU A 1 90 ? -15.091 9.703 7.794 1.00 71.94 90 GLU A N 1
ATOM 725 C CA . GLU A 1 90 ? -13.995 10.484 8.388 1.00 71.94 90 GLU A CA 1
ATOM 726 C C . GLU A 1 90 ? -12.909 9.579 8.987 1.00 71.94 90 GLU A C 1
ATOM 728 O O . GLU A 1 90 ? -11.721 9.833 8.822 1.00 71.94 90 GLU A O 1
ATOM 733 N N . GLN A 1 91 ? -13.288 8.470 9.628 1.00 74.88 91 GLN A N 1
ATOM 734 C CA . GLN A 1 91 ? -12.309 7.519 10.170 1.00 74.88 91 GLN A CA 1
ATOM 735 C C . GLN A 1 91 ? -11.458 6.875 9.068 1.00 74.88 91 GLN A C 1
ATOM 737 O O . GLN A 1 91 ? -10.241 6.768 9.214 1.00 74.88 91 GLN A O 1
ATOM 742 N N . LEU A 1 92 ? -12.080 6.489 7.952 1.00 77.44 92 LEU A N 1
ATOM 743 C CA . LEU A 1 92 ? -11.385 5.946 6.788 1.00 77.44 92 LEU A CA 1
ATOM 744 C C . LEU A 1 92 ? -10.442 6.980 6.172 1.00 77.44 92 LEU A C 1
ATOM 746 O O . LEU A 1 92 ? -9.322 6.625 5.817 1.00 77.44 92 LEU A O 1
ATOM 750 N N . LYS A 1 93 ? -10.829 8.259 6.135 1.00 79.88 93 LYS A N 1
ATOM 751 C CA . LYS A 1 93 ? -9.957 9.351 5.685 1.00 79.88 93 LYS A CA 1
ATOM 752 C C . LYS A 1 93 ? -8.665 9.440 6.494 1.00 79.88 93 LYS A C 1
ATOM 754 O O . LYS A 1 93 ? -7.582 9.466 5.909 1.00 79.88 93 LYS A O 1
ATOM 759 N N . TYR A 1 94 ? -8.758 9.431 7.826 1.00 77.94 94 TYR A N 1
ATOM 760 C CA . TYR A 1 94 ? -7.570 9.443 8.688 1.00 77.94 94 TYR A CA 1
ATOM 761 C C . TYR A 1 94 ? -6.707 8.193 8.495 1.00 77.94 94 TYR A C 1
ATOM 763 O O . TYR A 1 94 ? -5.489 8.309 8.406 1.00 77.94 94 TYR A O 1
ATOM 771 N N . ILE A 1 95 ? -7.326 7.016 8.359 1.00 80.81 95 ILE A N 1
ATOM 772 C CA . ILE A 1 95 ? -6.603 5.761 8.111 1.00 80.81 95 ILE A CA 1
ATOM 773 C C . ILE A 1 95 ? -5.840 5.822 6.782 1.00 80.81 95 ILE A C 1
ATOM 775 O O . ILE A 1 95 ? -4.661 5.482 6.744 1.00 80.81 95 ILE A O 1
ATOM 779 N N . ILE A 1 96 ? -6.475 6.280 5.701 1.00 83.56 96 ILE A N 1
ATOM 780 C CA . ILE A 1 96 ? -5.836 6.381 4.381 1.00 83.56 96 ILE A CA 1
ATOM 781 C C . ILE A 1 96 ? -4.692 7.394 4.407 1.00 83.56 96 ILE A C 1
ATOM 783 O O . ILE A 1 96 ? -3.623 7.114 3.865 1.00 83.56 96 ILE A O 1
ATOM 787 N N . LYS A 1 97 ? -4.878 8.536 5.079 1.00 84.69 97 LYS A N 1
ATOM 788 C CA . LYS A 1 97 ? -3.816 9.529 5.271 1.00 84.69 97 LYS A CA 1
ATOM 789 C C . LYS A 1 97 ? -2.618 8.934 6.014 1.00 84.69 97 LYS A C 1
ATOM 791 O O . LYS A 1 97 ? -1.499 9.012 5.515 1.00 84.69 97 LYS A O 1
ATOM 796 N N . SER A 1 98 ? -2.849 8.274 7.147 1.00 83.94 98 SER A N 1
ATOM 797 C CA . SER A 1 98 ? -1.780 7.622 7.909 1.00 83.94 98 SER A CA 1
ATOM 798 C C . SER A 1 98 ? -1.102 6.497 7.125 1.00 83.94 98 SER A C 1
ATOM 800 O O . SER A 1 98 ? 0.111 6.331 7.232 1.00 83.94 98 SER A O 1
ATOM 802 N N . LEU A 1 99 ? -1.844 5.741 6.308 1.00 85.56 99 LEU A N 1
ATOM 803 C CA . LEU A 1 99 ? -1.274 4.733 5.410 1.00 85.56 99 LEU A CA 1
ATOM 804 C C . LEU A 1 99 ? -0.369 5.364 4.350 1.00 85.56 99 LEU A C 1
ATOM 806 O O . LEU A 1 99 ? 0.729 4.863 4.129 1.00 85.56 99 LEU A O 1
ATOM 810 N N . ASN A 1 100 ? -0.801 6.455 3.717 1.00 87.94 100 ASN A N 1
ATOM 811 C CA . ASN A 1 100 ? 0.004 7.190 2.745 1.00 87.94 100 ASN A CA 1
ATOM 812 C C . ASN A 1 100 ? 1.317 7.684 3.369 1.00 87.94 100 ASN A C 1
ATOM 814 O O . ASN A 1 100 ? 2.390 7.347 2.877 1.00 87.94 100 ASN A O 1
ATOM 818 N N . GLU A 1 101 ? 1.233 8.397 4.494 1.00 87.31 101 GLU A N 1
ATOM 819 C CA . GLU A 1 101 ? 2.399 8.918 5.217 1.00 87.31 101 GLU A CA 1
ATOM 820 C C . GLU A 1 101 ? 3.352 7.789 5.637 1.00 87.31 101 GLU A C 1
ATOM 822 O O . GLU A 1 101 ? 4.567 7.887 5.446 1.00 87.31 101 GLU A O 1
ATOM 827 N N . SER A 1 102 ? 2.803 6.678 6.141 1.00 85.38 102 SER A N 1
ATOM 828 C CA . SER A 1 102 ? 3.590 5.512 6.552 1.00 85.38 102 SER A CA 1
ATOM 829 C C . SER A 1 102 ? 4.304 4.862 5.370 1.00 85.38 102 SER A C 1
ATOM 831 O O . SER A 1 102 ? 5.488 4.547 5.464 1.00 85.38 102 SER A O 1
ATOM 833 N N . LEU A 1 103 ? 3.611 4.674 4.245 1.00 85.88 103 LEU A N 1
ATOM 834 C CA . LEU A 1 103 ? 4.196 4.085 3.042 1.00 85.88 103 LEU A CA 1
ATOM 835 C C . LEU A 1 103 ? 5.287 4.987 2.460 1.00 85.88 103 LEU A C 1
ATOM 837 O O . LEU A 1 103 ? 6.375 4.493 2.172 1.00 85.88 103 LEU A O 1
ATOM 841 N N . CYS A 1 104 ? 5.058 6.298 2.377 1.00 87.94 104 CYS A N 1
ATOM 842 C CA . CYS A 1 104 ? 6.073 7.271 1.974 1.00 87.94 104 CYS A CA 1
ATOM 843 C C . CYS A 1 104 ? 7.315 7.203 2.872 1.00 87.94 104 CYS A C 1
ATOM 845 O O . CYS A 1 104 ? 8.440 7.115 2.373 1.00 87.94 104 CYS A O 1
ATOM 847 N N . ALA A 1 105 ? 7.129 7.171 4.195 1.00 85.62 105 ALA A N 1
ATOM 848 C CA . ALA A 1 105 ? 8.229 7.081 5.148 1.00 85.62 105 ALA A CA 1
ATOM 849 C C . ALA A 1 105 ? 9.007 5.765 5.004 1.00 85.62 105 ALA A C 1
ATOM 851 O O . ALA A 1 105 ? 10.239 5.779 4.968 1.00 85.62 105 ALA A O 1
ATOM 852 N N . ILE A 1 106 ? 8.307 4.633 4.890 1.00 84.00 106 ILE A N 1
ATOM 853 C CA . ILE A 1 106 ? 8.897 3.295 4.763 1.00 84.00 106 ILE A CA 1
ATOM 854 C C . ILE A 1 106 ? 9.691 3.176 3.458 1.00 84.00 106 ILE A C 1
ATOM 856 O O . ILE A 1 106 ? 10.845 2.746 3.498 1.00 84.00 106 ILE A O 1
ATOM 860 N N . LEU A 1 107 ? 9.105 3.602 2.337 1.00 83.88 107 LEU A N 1
ATOM 861 C CA . LEU A 1 107 ? 9.675 3.469 0.992 1.00 83.88 107 LEU A CA 1
ATOM 862 C C . LEU A 1 107 ? 10.762 4.512 0.675 1.00 83.88 107 LEU A C 1
ATOM 864 O O . LEU A 1 107 ? 11.537 4.326 -0.259 1.00 83.88 107 LEU A O 1
ATOM 868 N N . SER A 1 108 ? 10.864 5.585 1.462 1.00 83.44 108 SER A N 1
ATOM 869 C CA . SER A 1 108 ? 11.970 6.545 1.372 1.00 83.44 108 SER A CA 1
ATOM 870 C C . SER A 1 108 ? 13.253 5.980 1.994 1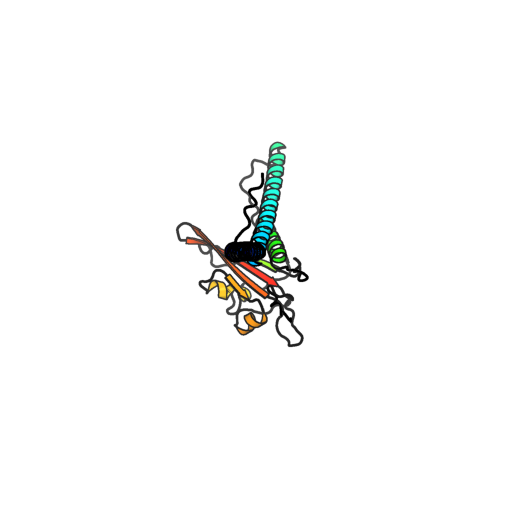.00 83.44 108 SER A C 1
ATOM 872 O O . SER A 1 108 ? 13.236 5.528 3.139 1.00 83.44 108 SER A O 1
ATOM 874 N N . TYR A 1 109 ? 14.392 6.050 1.306 1.00 76.75 109 TYR A N 1
ATOM 875 C CA . TYR A 1 109 ? 15.686 5.550 1.791 1.00 76.75 109 TYR A CA 1
ATOM 876 C C . TYR A 1 109 ? 16.836 6.420 1.266 1.00 76.75 109 TYR A C 1
ATOM 878 O O . TYR A 1 109 ? 16.814 6.815 0.104 1.00 76.75 109 TYR A O 1
ATOM 886 N N . ASP A 1 110 ? 17.823 6.724 2.116 1.00 76.19 110 ASP A N 1
ATOM 887 C CA . ASP A 1 110 ? 18.918 7.664 1.830 1.00 76.19 110 ASP A CA 1
ATOM 888 C C . ASP A 1 110 ? 18.397 8.970 1.185 1.00 76.19 110 ASP A C 1
ATOM 890 O O . ASP A 1 110 ? 17.489 9.611 1.739 1.00 76.19 110 ASP A O 1
ATOM 894 N N . ASP A 1 111 ? 18.925 9.328 0.012 1.00 77.69 111 ASP A N 1
ATOM 895 C CA . ASP A 1 111 ? 18.558 10.510 -0.778 1.00 77.69 111 ASP A CA 1
ATOM 896 C C . ASP A 1 111 ? 17.240 10.341 -1.551 1.00 77.69 111 ASP A C 1
ATOM 898 O O . ASP A 1 111 ? 16.692 11.301 -2.095 1.00 77.69 111 ASP A O 1
ATOM 902 N N . TYR A 1 112 ? 16.688 9.128 -1.592 1.00 82.81 112 TYR A N 1
ATOM 903 C CA . TYR A 1 112 ? 15.406 8.877 -2.225 1.00 82.81 112 TYR A CA 1
ATOM 904 C C . TYR A 1 112 ? 14.251 9.150 -1.267 1.00 82.81 112 TYR A C 1
ATOM 906 O O . TYR A 1 112 ? 14.043 8.426 -0.290 1.00 82.81 112 TYR A O 1
ATOM 914 N N . LYS A 1 113 ? 13.467 10.184 -1.575 1.00 85.12 113 LYS A N 1
ATOM 915 C CA . LYS A 1 113 ? 12.259 10.547 -0.829 1.00 85.12 113 LYS A CA 1
ATOM 916 C C . LYS A 1 113 ? 11.017 10.385 -1.693 1.00 85.12 113 LYS A C 1
ATOM 918 O O . LYS A 1 113 ? 11.012 10.799 -2.853 1.00 85.12 113 LYS A O 1
ATOM 923 N N . LEU A 1 114 ? 9.980 9.804 -1.107 1.00 86.50 114 LEU A N 1
ATOM 924 C CA . LEU A 1 114 ? 8.611 9.816 -1.604 1.00 86.50 114 LEU A CA 1
ATOM 925 C C . LEU A 1 114 ? 7.807 10.761 -0.723 1.00 86.50 114 LEU A C 1
ATOM 927 O O . LEU A 1 114 ? 7.754 10.578 0.493 1.00 86.50 114 LEU A O 1
ATOM 931 N N . ASN A 1 115 ? 7.198 11.761 -1.343 1.00 86.75 115 ASN A N 1
ATOM 932 C CA . ASN A 1 115 ? 6.332 12.700 -0.651 1.00 86.75 115 ASN A CA 1
ATOM 933 C C . ASN A 1 115 ? 4.867 12.251 -0.749 1.00 86.75 115 ASN A C 1
ATOM 935 O O . ASN A 1 115 ? 4.477 11.514 -1.657 1.00 86.75 115 ASN A O 1
ATOM 939 N N . SER A 1 116 ? 4.039 12.695 0.196 1.00 83.25 116 SER A N 1
ATOM 940 C CA . SER A 1 116 ? 2.623 12.308 0.265 1.00 83.25 116 SER A CA 1
ATOM 941 C C . SER A 1 116 ? 1.788 12.727 -0.944 1.00 83.25 116 SER A C 1
ATOM 943 O O . SER A 1 116 ? 0.781 12.089 -1.220 1.00 83.25 116 SER A O 1
ATOM 945 N N . ASP A 1 117 ? 2.196 13.761 -1.677 1.00 84.44 117 ASP A N 1
ATOM 946 C CA . ASP A 1 117 ? 1.588 14.214 -2.934 1.00 84.44 117 ASP A CA 1
ATOM 947 C C . ASP A 1 117 ? 1.983 13.351 -4.147 1.00 84.44 117 ASP A C 1
ATOM 949 O O . ASP A 1 117 ? 1.249 13.280 -5.135 1.00 84.44 117 ASP A O 1
ATOM 953 N N . GLU A 1 118 ? 3.108 12.637 -4.058 1.00 85.06 118 GLU A N 1
ATOM 954 C CA . GLU A 1 118 ? 3.613 11.743 -5.107 1.00 85.06 118 GLU A CA 1
ATOM 955 C C . GLU A 1 118 ? 3.044 10.322 -5.008 1.00 85.06 118 GLU A C 1
ATOM 957 O O . GLU A 1 118 ? 3.092 9.561 -5.982 1.00 85.06 118 GLU A O 1
ATOM 962 N N . MET A 1 119 ? 2.512 9.961 -3.839 1.00 87.12 119 MET A N 1
ATOM 963 C CA . MET A 1 119 ? 1.869 8.682 -3.581 1.00 87.12 119 MET A CA 1
ATOM 964 C C . MET A 1 119 ? 0.366 8.867 -3.423 1.00 87.12 119 MET A C 1
ATOM 966 O O . MET A 1 119 ? -0.118 9.733 -2.707 1.00 87.12 119 MET A O 1
ATOM 970 N N . TYR A 1 120 ? -0.393 7.993 -4.055 1.00 86.62 120 TYR A N 1
ATOM 971 C CA . TYR A 1 120 ? -1.838 7.963 -3.964 1.00 86.62 120 TYR A CA 1
ATOM 972 C C . TYR A 1 120 ? -2.266 6.664 -3.310 1.00 86.62 120 TYR A C 1
ATOM 974 O O . TYR A 1 120 ? -1.806 5.596 -3.708 1.00 86.62 120 TYR A O 1
ATOM 982 N N . VAL A 1 121 ? -3.139 6.759 -2.311 1.00 86.81 121 VAL A N 1
ATOM 983 C CA . VAL A 1 121 ? -3.711 5.606 -1.617 1.00 86.81 121 VAL A CA 1
ATOM 984 C C . VAL A 1 121 ? -5.219 5.785 -1.567 1.00 86.81 121 VAL A C 1
ATOM 986 O O . VAL A 1 121 ? -5.705 6.848 -1.180 1.00 86.81 121 VAL A O 1
ATOM 989 N N . CYS A 1 122 ? -5.959 4.749 -1.944 1.00 85.94 122 CYS A N 1
ATOM 990 C CA . CYS A 1 122 ? -7.409 4.716 -1.823 1.00 85.94 122 CYS A CA 1
ATOM 991 C C . CYS A 1 122 ? -7.891 3.335 -1.377 1.00 85.94 122 CYS A C 1
ATOM 993 O O . CYS A 1 122 ? -7.167 2.339 -1.470 1.00 85.94 122 CYS A O 1
ATOM 995 N N . ILE A 1 123 ? -9.126 3.280 -0.879 1.00 86.81 123 ILE A N 1
ATOM 996 C CA . ILE A 1 123 ? -9.762 2.037 -0.439 1.00 86.81 123 ILE A CA 1
ATOM 997 C C . ILE A 1 123 ? -11.075 1.874 -1.186 1.00 86.81 123 ILE A C 1
ATOM 999 O O . ILE A 1 123 ? -11.975 2.702 -1.052 1.00 86.81 123 ILE A O 1
ATOM 1003 N N . HIS A 1 124 ? -11.204 0.772 -1.914 1.00 87.94 124 HIS A N 1
ATOM 1004 C CA . HIS A 1 124 ? -12.493 0.321 -2.420 1.00 87.94 124 HIS A CA 1
ATOM 1005 C C . HIS A 1 124 ? -13.002 -0.821 -1.559 1.00 87.94 124 HIS A C 1
ATOM 1007 O O . HIS A 1 124 ? -12.217 -1.640 -1.090 1.00 87.94 124 HIS A O 1
ATOM 1013 N N . TYR A 1 125 ? -14.308 -0.900 -1.359 1.00 87.56 125 TYR A N 1
ATOM 1014 C CA . TYR A 1 125 ? -14.916 -1.950 -0.558 1.00 87.56 125 TYR A CA 1
ATOM 1015 C C . TYR A 1 125 ? -16.292 -2.339 -1.085 1.00 87.56 125 TYR A C 1
ATOM 1017 O O . TYR A 1 125 ? -16.965 -1.558 -1.757 1.00 87.56 125 TYR A O 1
ATOM 1025 N N . ASN A 1 126 ? -16.716 -3.555 -0.763 1.00 89.31 126 ASN A N 1
ATOM 1026 C CA . ASN A 1 126 ? -18.083 -4.006 -0.951 1.00 89.31 126 ASN A CA 1
ATOM 1027 C C . ASN A 1 126 ? -18.548 -4.873 0.226 1.00 89.31 126 ASN A C 1
ATOM 1029 O O . ASN A 1 126 ? -17.759 -5.305 1.071 1.00 89.31 126 ASN A O 1
ATOM 1033 N N . PHE A 1 127 ? -19.857 -5.113 0.268 1.00 89.62 127 PHE A N 1
ATOM 1034 C CA . PHE A 1 127 ? -20.497 -6.015 1.221 1.00 89.62 127 PHE A CA 1
ATOM 1035 C C . PHE A 1 127 ? -21.110 -7.175 0.435 1.00 89.62 127 PHE A C 1
ATOM 1037 O O . PHE A 1 127 ? -22.274 -7.068 0.036 1.00 89.62 127 PHE A O 1
ATOM 1044 N N . PRO A 1 128 ? -20.369 -8.276 0.207 1.00 85.75 128 PRO A N 1
ATOM 1045 C CA . PRO A 1 128 ? -20.789 -9.348 -0.701 1.00 85.75 128 PRO A CA 1
ATOM 1046 C C . PRO A 1 128 ? -22.162 -9.928 -0.363 1.00 85.75 128 PRO A C 1
ATOM 1048 O O . PRO A 1 128 ? -22.938 -10.250 -1.252 1.00 85.75 128 PRO A O 1
ATOM 1051 N N . GLY A 1 129 ? -22.496 -9.999 0.930 1.00 81.25 129 GLY A N 1
ATOM 1052 C CA . GLY A 1 129 ? -23.799 -10.476 1.397 1.00 81.25 129 GLY A CA 1
ATOM 1053 C C . GLY A 1 129 ? -24.978 -9.524 1.146 1.00 81.25 129 GLY A C 1
ATOM 1054 O O . GLY A 1 129 ? -26.117 -9.924 1.363 1.00 81.25 129 GLY A O 1
ATOM 1055 N N . LYS A 1 130 ? -24.738 -8.274 0.723 1.00 80.00 130 LYS A N 1
ATOM 1056 C CA . LYS A 1 130 ? -25.779 -7.268 0.442 1.00 80.00 130 LYS A CA 1
ATOM 1057 C C . LYS A 1 130 ? -25.883 -6.946 -1.047 1.00 80.00 130 LYS A C 1
ATOM 1059 O O . LYS A 1 130 ? -26.991 -6.895 -1.572 1.00 80.00 130 LYS A O 1
ATOM 1064 N N . ASN A 1 131 ? -24.758 -6.666 -1.703 1.00 77.44 131 ASN A N 1
ATOM 1065 C CA . ASN A 1 131 ? -24.665 -6.472 -3.150 1.00 77.44 131 ASN A CA 1
ATOM 1066 C C . ASN A 1 131 ? -23.212 -6.620 -3.632 1.00 77.44 131 ASN A C 1
ATOM 1068 O O . ASN A 1 131 ? -22.264 -6.480 -2.862 1.00 77.44 131 ASN A O 1
ATOM 1072 N N . GLU A 1 132 ? -23.035 -6.847 -4.932 1.00 81.25 132 GLU A N 1
ATOM 1073 C CA . GLU A 1 132 ? -21.705 -6.934 -5.555 1.00 81.25 132 GLU A CA 1
ATOM 1074 C C . GLU A 1 132 ? -21.111 -5.559 -5.908 1.00 81.25 132 GLU A C 1
ATOM 1076 O O . GLU A 1 132 ? -20.020 -5.469 -6.471 1.00 81.25 132 GLU A O 1
ATOM 1081 N N . LYS A 1 133 ? -21.808 -4.466 -5.571 1.00 86.00 133 LYS A N 1
ATOM 1082 C CA . LYS A 1 133 ? -21.396 -3.114 -5.947 1.00 86.00 133 LYS A CA 1
ATOM 1083 C C . LYS A 1 133 ? -20.198 -2.671 -5.112 1.00 86.00 133 LYS A C 1
ATOM 1085 O O . LYS A 1 133 ? -20.226 -2.731 -3.886 1.00 86.00 133 LYS A O 1
ATOM 1090 N N . TRP A 1 134 ? -19.174 -2.171 -5.793 1.00 86.31 134 TRP A N 1
ATOM 1091 C CA . TRP A 1 134 ? -17.997 -1.586 -5.164 1.00 86.31 134 TRP A CA 1
ATOM 1092 C C . TRP A 1 134 ? -18.188 -0.095 -4.893 1.00 86.31 134 TRP A C 1
ATOM 1094 O O . TRP A 1 134 ? -18.764 0.644 -5.698 1.00 86.31 134 TRP A O 1
ATOM 1104 N N . PHE A 1 135 ? -17.693 0.336 -3.739 1.00 83.50 135 PHE A N 1
ATOM 1105 C CA . PHE A 1 135 ? -17.742 1.707 -3.256 1.00 83.50 135 PHE A CA 1
ATOM 1106 C C . PHE A 1 135 ? -16.324 2.198 -2.978 1.00 83.50 135 PHE A C 1
ATOM 1108 O O . PHE A 1 135 ? -15.522 1.472 -2.393 1.00 83.50 135 PHE A O 1
ATOM 1115 N N . LEU A 1 136 ? -16.029 3.440 -3.355 1.00 82.69 136 LEU A N 1
ATOM 1116 C CA . LEU A 1 136 ? -14.821 4.145 -2.937 1.00 82.69 136 LEU A CA 1
ATOM 1117 C C . LEU A 1 136 ? -15.072 4.751 -1.547 1.00 82.69 136 LEU A C 1
ATOM 1119 O O . LEU A 1 136 ? -16.028 5.502 -1.360 1.00 82.69 136 LEU A O 1
ATOM 1123 N N . ALA A 1 137 ? -14.261 4.373 -0.558 1.00 74.56 137 ALA A N 1
ATOM 1124 C CA . ALA A 1 137 ? -14.414 4.816 0.831 1.00 74.56 137 ALA A CA 1
ATOM 1125 C C . ALA A 1 137 ? -13.996 6.269 1.023 1.00 74.56 137 ALA A C 1
ATOM 1127 O O . ALA A 1 137 ? -14.752 7.056 1.584 1.00 74.56 137 ALA A O 1
ATOM 1128 N N . GLU A 1 138 ? -12.797 6.594 0.562 1.00 68.06 138 GLU A N 1
ATOM 1129 C CA . GLU A 1 138 ? -12.252 7.940 0.520 1.00 68.06 138 GLU A CA 1
ATOM 1130 C C . GLU A 1 138 ? -11.003 7.883 -0.365 1.00 68.06 138 GLU A C 1
ATOM 1132 O O . GLU A 1 138 ? -10.324 6.853 -0.469 1.00 68.06 138 GLU A O 1
ATOM 1137 N N . CYS A 1 139 ? -10.707 9.005 -0.999 1.00 62.91 139 CYS A N 1
ATOM 1138 C CA . CYS A 1 139 ? -9.450 9.251 -1.659 1.00 62.91 139 CYS A CA 1
ATOM 1139 C C . CYS A 1 139 ? -8.865 10.559 -1.108 1.00 62.91 139 CYS A C 1
ATOM 1141 O O . CYS A 1 139 ? -9.596 11.532 -0.963 1.00 62.91 139 CYS A O 1
ATOM 1143 N N . ILE A 1 140 ? -7.558 10.603 -0.823 1.00 59.25 140 ILE A N 1
ATOM 1144 C CA . ILE A 1 140 ? -6.884 11.850 -0.407 1.00 59.25 140 ILE A CA 1
ATOM 1145 C C . ILE A 1 140 ? -6.979 12.931 -1.505 1.00 59.25 140 ILE A C 1
ATOM 1147 O O . ILE A 1 140 ? -6.955 14.119 -1.196 1.00 59.25 140 ILE A O 1
ATOM 1151 N N . PHE A 1 141 ? -7.124 12.529 -2.771 1.00 54.25 141 PHE A N 1
ATOM 1152 C CA . PHE A 1 141 ? -7.176 13.405 -3.938 1.00 54.25 141 PHE A CA 1
ATOM 1153 C C . PHE A 1 141 ? -8.538 13.261 -4.633 1.00 54.25 141 PHE A C 1
ATOM 1155 O O . PHE A 1 141 ? -8.786 12.282 -5.337 1.00 54.25 141 PHE A O 1
ATOM 1162 N N . GLU A 1 142 ? -9.423 14.238 -4.427 1.00 45.84 142 GLU A N 1
ATOM 1163 C CA . GLU A 1 142 ? -10.820 14.231 -4.903 1.00 45.84 142 GLU A CA 1
ATOM 1164 C C . GLU A 1 142 ? -10.963 14.190 -6.444 1.00 45.84 142 GLU A C 1
ATOM 1166 O O . GLU A 1 142 ? -12.044 13.907 -6.956 1.00 45.84 142 GLU A O 1
ATOM 1171 N N . GLU A 1 143 ? -9.874 14.407 -7.188 1.00 41.06 143 GLU A N 1
ATOM 1172 C CA . GLU A 1 143 ? -9.871 14.611 -8.645 1.00 41.06 143 GLU A CA 1
ATOM 1173 C C . GLU A 1 143 ? -9.498 13.363 -9.473 1.00 41.06 143 GLU A C 1
ATOM 1175 O O . GLU A 1 143 ? -9.603 13.384 -10.696 1.00 41.06 143 GLU A O 1
ATOM 1180 N N . ARG A 1 144 ? -9.090 12.250 -8.846 1.00 59.06 144 ARG A N 1
ATOM 1181 C CA . ARG A 1 144 ? -8.525 11.085 -9.560 1.00 59.06 144 ARG A CA 1
ATOM 1182 C C . ARG A 1 144 ? -9.518 9.923 -9.645 1.00 59.06 144 ARG A C 1
ATOM 1184 O O . ARG A 1 144 ? -9.425 8.960 -8.886 1.00 59.06 144 ARG A O 1
ATOM 1191 N N . ASN A 1 145 ? -10.492 10.019 -10.550 1.00 54.69 145 ASN A N 1
ATOM 1192 C CA . ASN A 1 145 ? -11.558 9.020 -10.688 1.00 54.69 145 ASN A CA 1
ATOM 1193 C C . ASN A 1 145 ? -11.386 8.152 -11.939 1.00 54.69 145 ASN A C 1
ATOM 1195 O O . ASN A 1 145 ? -11.917 8.474 -12.999 1.00 54.69 145 ASN A O 1
ATOM 1199 N N . ILE A 1 146 ? -10.730 7.000 -11.779 1.00 65.00 146 ILE A N 1
ATOM 1200 C CA . ILE A 1 146 ? -11.031 5.845 -12.631 1.00 65.00 146 ILE A CA 1
ATOM 1201 C C . ILE A 1 146 ? -12.455 5.386 -12.294 1.00 65.00 146 ILE A C 1
ATOM 1203 O O . ILE A 1 146 ? -12.824 5.291 -11.119 1.00 65.00 146 ILE A O 1
ATOM 1207 N N . SER A 1 147 ? -13.291 5.153 -13.300 1.00 71.69 147 SER A N 1
ATOM 1208 C CA . SER A 1 147 ? -14.655 4.684 -13.056 1.00 71.69 147 SER A CA 1
ATOM 1209 C C . SER A 1 147 ? -14.645 3.275 -12.448 1.00 71.69 147 SER A C 1
ATOM 1211 O O . SER A 1 147 ? -13.716 2.492 -12.654 1.00 71.69 147 SER A O 1
ATOM 1213 N N . ASN A 1 148 ? -15.705 2.909 -11.719 1.00 73.75 148 ASN A N 1
ATOM 1214 C CA . ASN A 1 148 ? -15.857 1.536 -11.221 1.00 73.75 148 ASN A CA 1
ATOM 1215 C C . ASN A 1 148 ? -15.820 0.503 -12.361 1.00 73.75 148 ASN A C 1
ATOM 1217 O O . ASN A 1 148 ? -15.333 -0.605 -12.153 1.00 73.75 148 ASN A O 1
ATOM 1221 N N . ASP A 1 149 ? -16.309 0.858 -13.550 1.00 75.06 149 ASP A N 1
ATOM 1222 C CA . ASP A 1 149 ? -16.322 -0.032 -14.712 1.00 75.06 149 ASP A CA 1
ATOM 1223 C C . ASP A 1 149 ? -14.908 -0.257 -15.264 1.00 75.06 149 ASP A C 1
ATOM 1225 O O . ASP A 1 149 ? -14.541 -1.386 -15.587 1.00 75.06 149 ASP A O 1
ATOM 1229 N N . GLU A 1 150 ? -14.071 0.780 -15.293 1.00 75.06 150 GLU A N 1
ATOM 1230 C CA . GLU A 1 150 ? -12.651 0.662 -15.648 1.00 75.06 150 GLU A CA 1
ATOM 1231 C C . GLU A 1 150 ? -11.857 -0.087 -14.567 1.00 75.06 150 GLU A C 1
ATOM 1233 O O . GLU A 1 150 ? -11.018 -0.935 -14.879 1.00 75.06 150 GLU A O 1
ATOM 1238 N N . LEU A 1 151 ? -12.169 0.150 -13.288 1.00 78.88 151 LEU A N 1
ATOM 1239 C CA . LEU A 1 151 ? -11.558 -0.547 -12.156 1.00 78.88 151 LEU A CA 1
ATOM 1240 C C . LEU A 1 151 ? -11.900 -2.043 -12.149 1.00 78.88 151 LEU A C 1
ATOM 1242 O O . LEU A 1 151 ? -11.041 -2.872 -11.854 1.00 78.88 151 LEU A O 1
ATOM 1246 N N . LEU A 1 152 ? -13.139 -2.409 -12.471 1.00 81.75 152 LEU A N 1
ATOM 1247 C CA . LEU A 1 152 ? -13.592 -3.802 -12.576 1.00 81.75 152 LEU A CA 1
ATOM 1248 C C . LEU A 1 152 ? -13.342 -4.400 -13.970 1.00 81.75 152 LEU A C 1
ATOM 1250 O O . LEU A 1 152 ? -13.559 -5.599 -14.182 1.00 81.75 152 LEU A O 1
ATOM 1254 N N . GLY A 1 153 ? -12.829 -3.590 -14.898 1.00 77.69 153 GLY A N 1
ATOM 1255 C CA . GLY A 1 153 ? -12.420 -3.983 -16.237 1.00 77.69 153 GLY A CA 1
ATOM 1256 C C . GLY A 1 153 ? -11.362 -5.086 -16.229 1.00 77.69 153 GLY A C 1
ATOM 1257 O O . GLY A 1 153 ? -10.662 -5.319 -15.241 1.00 77.69 153 GLY A O 1
ATOM 1258 N N . ALA A 1 154 ? -11.257 -5.825 -17.335 1.00 70.19 154 ALA A N 1
ATOM 1259 C CA . ALA A 1 154 ? -10.434 -7.037 -17.414 1.00 70.19 154 ALA A CA 1
ATOM 1260 C C . ALA A 1 154 ? -8.945 -6.803 -17.098 1.00 70.19 154 ALA A C 1
ATOM 1262 O O . ALA A 1 154 ? -8.307 -7.684 -16.518 1.00 70.19 154 ALA A O 1
ATOM 1263 N N . ASP A 1 155 ? -8.436 -5.614 -17.422 1.00 83.81 155 ASP A N 1
ATOM 1264 C CA . ASP A 1 155 ? -7.003 -5.334 -17.467 1.00 83.81 155 ASP A CA 1
ATOM 1265 C C . ASP A 1 155 ? -6.496 -4.466 -16.302 1.00 83.81 155 ASP A C 1
ATOM 1267 O O . ASP A 1 155 ? -5.372 -3.975 -16.353 1.00 83.81 155 ASP A O 1
ATOM 1271 N N . SER A 1 156 ? -7.274 -4.280 -15.230 1.00 88.44 156 SER A N 1
ATOM 1272 C CA . SER A 1 156 ? -6.840 -3.510 -14.054 1.00 88.44 156 SER A CA 1
ATOM 1273 C C . SER A 1 156 ? -6.100 -4.373 -13.014 1.00 88.44 156 SER A C 1
ATOM 1275 O O . SER A 1 156 ? -6.397 -5.560 -12.827 1.00 88.44 156 SER A O 1
ATOM 1277 N N . THR A 1 157 ? -5.167 -3.769 -12.261 1.00 91.06 157 THR A N 1
ATOM 1278 C CA . THR A 1 157 ? -4.478 -4.435 -11.132 1.00 91.06 157 THR A CA 1
ATOM 1279 C C . THR A 1 157 ? -5.493 -4.918 -10.101 1.00 91.06 157 THR A C 1
ATOM 1281 O O . THR A 1 157 ? -5.371 -6.007 -9.544 1.00 91.06 157 THR A O 1
ATOM 1284 N N . PHE A 1 158 ? -6.522 -4.103 -9.884 1.00 91.00 158 PHE A N 1
ATOM 1285 C CA . PHE A 1 158 ? -7.607 -4.357 -8.956 1.00 91.00 158 PHE A CA 1
ATOM 1286 C C . PHE A 1 158 ? -8.359 -5.646 -9.293 1.00 91.00 158 PHE A C 1
ATOM 1288 O O . PHE A 1 158 ? -8.423 -6.564 -8.478 1.00 91.00 158 PHE A O 1
ATOM 1295 N N . ASN A 1 159 ? -8.876 -5.759 -10.517 1.00 89.81 159 ASN A N 1
ATOM 1296 C CA . ASN A 1 159 ? -9.642 -6.924 -10.948 1.00 89.81 159 ASN A CA 1
ATOM 1297 C C . ASN A 1 159 ? -8.769 -8.184 -10.997 1.00 89.81 159 ASN A C 1
ATOM 1299 O O . ASN A 1 159 ? -9.219 -9.281 -10.662 1.00 89.81 159 ASN A O 1
ATOM 1303 N N . LYS A 1 160 ? -7.490 -8.039 -11.359 1.00 91.62 160 LYS A N 1
ATOM 1304 C CA . LYS A 1 160 ? -6.545 -9.157 -11.296 1.00 91.62 160 LYS A CA 1
ATOM 1305 C C . LYS A 1 160 ? -6.333 -9.683 -9.890 1.00 91.62 160 LYS A C 1
ATOM 1307 O O . LYS A 1 160 ? -6.312 -10.898 -9.721 1.00 91.62 160 LYS A O 1
ATOM 1312 N N . LEU A 1 161 ? -6.215 -8.801 -8.901 1.00 92.38 161 LEU A N 1
ATOM 1313 C CA . LEU A 1 161 ? -6.148 -9.206 -7.501 1.00 92.38 161 LEU A CA 1
ATOM 1314 C C . LEU A 1 161 ? -7.438 -9.908 -7.058 1.00 92.38 161 LEU A C 1
ATOM 1316 O O . LEU A 1 161 ? -7.383 -10.922 -6.370 1.00 92.38 161 LEU A O 1
ATOM 1320 N N . LEU A 1 162 ? -8.607 -9.415 -7.477 1.00 90.00 162 LEU A N 1
ATOM 1321 C CA . LEU A 1 162 ? -9.881 -10.063 -7.143 1.00 90.00 162 LEU A CA 1
ATOM 1322 C C . LEU A 1 162 ? -9.986 -11.490 -7.694 1.00 90.00 162 LEU A C 1
ATOM 1324 O O . LEU A 1 162 ? -10.569 -12.355 -7.047 1.00 90.00 162 LEU A O 1
ATOM 1328 N N . LYS A 1 163 ? -9.410 -11.741 -8.873 1.00 89.62 163 LYS A N 1
ATOM 1329 C CA . LYS A 1 163 ? -9.384 -13.063 -9.516 1.00 89.62 163 LYS A CA 1
ATOM 1330 C C . LYS A 1 163 ? -8.239 -13.954 -9.032 1.00 89.62 163 LYS A C 1
ATOM 1332 O O . LYS A 1 163 ? -8.243 -15.151 -9.321 1.00 89.62 163 LYS A O 1
ATOM 1337 N N . SER A 1 164 ? -7.248 -13.395 -8.340 1.00 89.31 164 SER A N 1
ATOM 1338 C CA . SER A 1 164 ? -6.107 -14.151 -7.833 1.00 89.31 164 SER A CA 1
ATOM 1339 C C . SER A 1 164 ? -6.394 -14.729 -6.445 1.00 89.31 164 SER A C 1
ATOM 1341 O O . SER A 1 164 ? -7.277 -14.284 -5.709 1.00 89.31 164 SER A O 1
ATOM 1343 N N . ARG A 1 165 ? -5.614 -15.741 -6.057 1.00 88.19 165 ARG A N 1
ATOM 1344 C CA . ARG A 1 165 ? -5.606 -16.249 -4.676 1.00 88.19 165 ARG A CA 1
ATOM 1345 C C . ARG A 1 165 ? -4.726 -15.413 -3.749 1.00 88.19 165 ARG A C 1
ATOM 1347 O O . ARG A 1 165 ? -4.774 -15.613 -2.546 1.00 88.19 165 ARG A O 1
ATOM 1354 N N . GLU A 1 166 ? -3.951 -14.485 -4.293 1.00 89.81 166 GLU A N 1
ATOM 1355 C CA . GLU A 1 166 ? -2.997 -13.674 -3.541 1.00 89.81 166 GLU A CA 1
ATOM 1356 C C . GLU A 1 166 ? -3.695 -12.483 -2.892 1.00 89.81 166 GLU A C 1
ATOM 1358 O O . GLU A 1 166 ? -4.616 -11.908 -3.469 1.00 89.81 166 GLU A O 1
ATOM 1363 N N . ASP A 1 167 ? -3.238 -12.093 -1.705 1.00 90.94 167 ASP A N 1
ATOM 1364 C CA . ASP A 1 167 ? -3.755 -10.901 -1.027 1.00 90.94 167 ASP A CA 1
ATOM 1365 C C . ASP A 1 167 ? -3.019 -9.627 -1.442 1.00 90.94 167 ASP A C 1
ATOM 1367 O O . ASP A 1 167 ? -3.512 -8.534 -1.199 1.00 90.94 167 ASP A O 1
ATOM 1371 N N . LEU A 1 168 ? -1.869 -9.737 -2.109 1.00 91.50 168 LEU A N 1
ATOM 1372 C CA . LEU A 1 168 ? -1.094 -8.603 -2.596 1.00 91.50 168 LEU A CA 1
ATOM 1373 C C . LEU A 1 168 ? -0.704 -8.829 -4.052 1.00 91.50 168 LEU A C 1
ATOM 1375 O O . LEU A 1 168 ? -0.023 -9.800 -4.359 1.00 91.50 168 LEU A O 1
ATOM 1379 N N . LEU A 1 169 ? -1.054 -7.883 -4.918 1.00 91.38 169 LEU A N 1
ATOM 1380 C CA . LEU A 1 169 ? -0.532 -7.804 -6.276 1.00 91.38 169 LEU A CA 1
ATOM 1381 C C . LEU A 1 169 ? 0.255 -6.507 -6.415 1.00 91.38 169 LEU A C 1
ATOM 1383 O O . LEU A 1 169 ? -0.277 -5.424 -6.177 1.00 91.38 169 LEU A O 1
ATOM 1387 N N . PHE A 1 170 ? 1.525 -6.619 -6.785 1.00 92.12 170 PHE A N 1
ATOM 1388 C CA . PHE A 1 170 ? 2.469 -5.510 -6.758 1.00 92.12 170 PHE A CA 1
ATOM 1389 C C . PHE A 1 170 ? 3.302 -5.456 -8.036 1.00 92.12 170 PHE A C 1
ATOM 1391 O O . PHE A 1 170 ? 3.906 -6.449 -8.441 1.00 92.12 170 PHE A O 1
ATOM 1398 N N . TYR A 1 171 ? 3.387 -4.265 -8.623 1.00 92.38 171 TYR A N 1
ATOM 1399 C CA . TYR A 1 171 ? 4.227 -3.967 -9.771 1.00 92.38 171 TYR A CA 1
ATOM 1400 C C . TYR A 1 171 ? 5.066 -2.725 -9.494 1.00 92.38 171 TYR A C 1
ATOM 1402 O O . TYR A 1 171 ? 4.568 -1.601 -9.420 1.00 92.38 171 TYR A O 1
ATOM 1410 N N . ASN A 1 172 ? 6.382 -2.919 -9.419 1.00 92.25 172 ASN A N 1
ATOM 1411 C CA . ASN A 1 172 ? 7.326 -1.815 -9.269 1.00 92.25 172 ASN A CA 1
ATOM 1412 C C . ASN A 1 172 ? 7.467 -0.963 -10.551 1.00 92.25 172 ASN A C 1
ATOM 1414 O O . ASN A 1 172 ? 8.090 0.094 -10.533 1.00 92.25 172 ASN A O 1
ATOM 1418 N N . SER A 1 173 ? 6.895 -1.411 -11.670 1.00 92.94 173 SER A N 1
ATOM 1419 C CA . SER A 1 173 ? 6.805 -0.665 -12.922 1.00 92.94 173 SER A CA 1
ATOM 1420 C C . SER A 1 173 ? 5.381 -0.755 -13.464 1.00 92.94 173 SER A C 1
ATOM 1422 O O . SER A 1 173 ? 4.906 -1.851 -13.770 1.00 92.94 173 SER A O 1
ATOM 1424 N N . LYS A 1 174 ? 4.714 0.395 -13.620 1.00 93.31 174 LYS A N 1
ATOM 1425 C CA . LYS A 1 174 ? 3.416 0.465 -14.310 1.00 93.31 174 LYS A CA 1
ATOM 1426 C C . LYS A 1 174 ? 3.507 -0.013 -15.758 1.00 93.31 174 LYS A C 1
ATOM 1428 O O . LYS A 1 174 ? 2.588 -0.670 -16.233 1.00 93.31 174 LYS A O 1
ATOM 1433 N N . GLU A 1 175 ? 4.633 0.219 -16.433 1.00 94.50 175 GLU A N 1
ATOM 1434 C CA . GLU A 1 175 ? 4.866 -0.307 -17.782 1.00 94.50 175 GLU A CA 1
ATOM 1435 C C . GLU A 1 175 ? 4.824 -1.841 -17.824 1.00 94.50 175 GLU A C 1
ATOM 1437 O O . GLU A 1 175 ? 4.200 -2.435 -18.704 1.00 94.50 175 GLU A O 1
ATOM 1442 N N . GLU A 1 176 ? 5.454 -2.503 -16.853 1.00 94.12 176 GLU A N 1
ATOM 1443 C CA . GLU A 1 176 ? 5.397 -3.961 -16.739 1.00 94.12 176 GLU A CA 1
ATOM 1444 C C . GLU A 1 176 ? 3.965 -4.444 -16.475 1.00 94.12 176 GLU A C 1
ATOM 1446 O O . GLU A 1 176 ? 3.509 -5.411 -17.092 1.00 94.12 176 GLU A O 1
ATOM 1451 N N . ALA A 1 177 ? 3.238 -3.747 -15.597 1.00 92.56 177 ALA A N 1
ATOM 1452 C CA . ALA A 1 177 ? 1.835 -4.035 -15.329 1.00 92.56 177 ALA A CA 1
ATOM 1453 C C . ALA A 1 177 ? 0.990 -3.893 -16.607 1.00 92.56 177 ALA A C 1
ATOM 1455 O O . ALA A 1 177 ? 0.241 -4.809 -16.948 1.00 92.56 177 ALA A O 1
ATOM 1456 N N . ARG A 1 178 ? 1.181 -2.818 -17.382 1.00 92.19 178 ARG A N 1
ATOM 1457 C CA . ARG A 1 178 ? 0.501 -2.580 -18.665 1.00 92.19 178 ARG A CA 1
ATOM 1458 C C . ARG A 1 178 ? 0.787 -3.694 -19.670 1.00 92.19 178 ARG A C 1
ATOM 1460 O O . ARG A 1 178 ? -0.148 -4.275 -20.214 1.00 92.19 178 ARG A O 1
ATOM 1467 N N . LYS A 1 179 ? 2.058 -4.067 -19.864 1.00 93.75 179 LYS A N 1
ATOM 1468 C CA . LYS A 1 179 ? 2.467 -5.173 -20.758 1.00 93.75 179 LYS A CA 1
ATOM 1469 C C . LYS A 1 179 ? 1.830 -6.503 -20.364 1.00 93.75 179 LYS A C 1
ATOM 1471 O O . LYS A 1 179 ? 1.469 -7.303 -21.223 1.00 93.75 179 LYS A O 1
ATOM 1476 N N . LYS A 1 180 ? 1.638 -6.725 -19.064 1.00 93.06 180 LYS A N 1
ATOM 1477 C CA . LYS A 1 180 ? 0.940 -7.899 -18.532 1.00 93.06 180 LYS A CA 1
ATOM 1478 C C . LYS A 1 180 ? -0.583 -7.794 -18.627 1.00 93.06 180 LYS A C 1
ATOM 1480 O O . LYS A 1 180 ? -1.241 -8.720 -18.163 1.00 93.06 180 LYS A O 1
ATOM 1485 N N . ARG A 1 181 ? -1.159 -6.724 -19.189 1.00 91.25 181 ARG A N 1
ATOM 1486 C CA . ARG A 1 181 ? -2.602 -6.408 -19.145 1.00 91.25 181 ARG A CA 1
ATOM 1487 C C . ARG A 1 181 ? -3.140 -6.330 -17.717 1.00 91.25 181 ARG A C 1
ATOM 1489 O O . ARG A 1 181 ? -4.144 -6.936 -17.381 1.00 91.25 181 ARG A O 1
ATOM 1496 N N . ALA A 1 182 ? -2.344 -5.764 -16.819 1.00 90.69 182 ALA A N 1
ATOM 1497 C CA . ALA A 1 182 ? -2.639 -5.593 -15.400 1.00 90.69 182 ALA A CA 1
ATOM 1498 C C . ALA A 1 182 ? -2.741 -4.117 -15.014 1.00 90.69 182 ALA A C 1
ATOM 1500 O O . ALA A 1 182 ? -2.797 -3.829 -13.831 1.00 90.69 182 ALA A O 1
ATOM 1501 N N . TYR A 1 183 ? -2.690 -3.189 -15.966 1.00 90.44 183 TYR A N 1
ATOM 1502 C CA . TYR A 1 183 ? -2.827 -1.770 -15.692 1.00 90.44 183 TYR A CA 1
ATOM 1503 C C . TYR A 1 183 ? -3.457 -1.049 -16.879 1.00 90.44 183 TYR A C 1
ATOM 1505 O O . TYR A 1 183 ? -3.070 -1.294 -18.025 1.00 90.44 183 TYR A O 1
ATOM 1513 N N . VAL A 1 184 ? -4.391 -0.149 -16.576 1.00 86.19 184 VAL A N 1
ATOM 1514 C CA . VAL A 1 184 ? -5.016 0.766 -17.533 1.00 86.19 184 VAL A CA 1
ATOM 1515 C C . VAL A 1 184 ? -4.459 2.159 -17.239 1.00 86.19 184 VAL A C 1
ATOM 1517 O O . VAL A 1 184 ? -4.581 2.590 -16.092 1.00 86.19 184 VAL A O 1
ATOM 1520 N N . PRO A 1 185 ? -3.818 2.828 -18.213 1.00 86.19 185 PRO A N 1
ATOM 1521 C CA . PRO A 1 185 ? -3.309 4.177 -18.011 1.00 86.19 185 PRO A CA 1
ATOM 1522 C C . PRO A 1 185 ? -4.436 5.182 -17.771 1.00 86.19 185 PRO A C 1
ATOM 1524 O O . PRO A 1 185 ? -5.482 5.084 -18.414 1.00 86.19 185 PRO A O 1
ATOM 1527 N N . ASP A 1 186 ? -4.193 6.167 -16.915 1.00 80.88 186 ASP A N 1
ATOM 1528 C CA . ASP A 1 186 ? -5.095 7.298 -16.678 1.00 80.88 186 ASP A CA 1
ATOM 1529 C C . ASP A 1 186 ? -4.457 8.640 -17.096 1.00 80.88 186 ASP A C 1
ATOM 1531 O O . ASP A 1 186 ? -3.346 8.682 -17.632 1.00 80.88 186 ASP A O 1
ATOM 1535 N N . SER A 1 187 ? -5.183 9.748 -16.916 1.00 81.56 187 SER A N 1
ATOM 1536 C CA . SER A 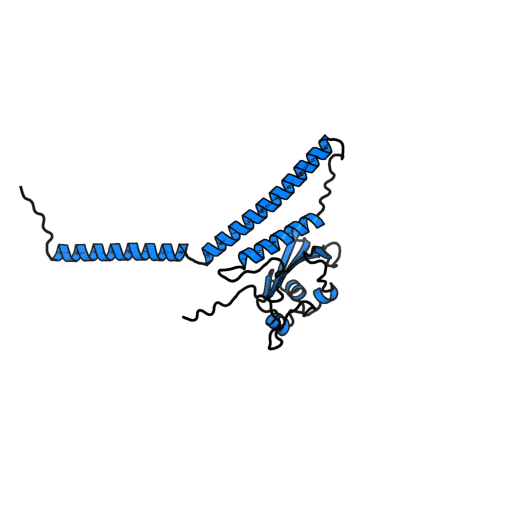1 187 ? -4.731 11.090 -17.315 1.00 81.56 187 SER A CA 1
ATOM 1537 C C . SER A 1 187 ? -3.533 11.612 -16.519 1.00 81.56 187 SER A C 1
ATOM 1539 O O . SER A 1 187 ? -2.855 12.525 -16.982 1.00 81.56 187 SER A O 1
ATOM 1541 N N . GLU A 1 188 ? -3.272 11.050 -15.340 1.00 81.06 188 GLU A N 1
ATOM 1542 C CA . GLU A 1 188 ? -2.215 11.482 -14.425 1.00 81.06 188 GLU A CA 1
ATOM 1543 C C . GLU A 1 188 ? -0.905 10.712 -14.652 1.00 81.06 188 GLU A C 1
ATOM 1545 O O . GLU A 1 188 ? 0.138 11.043 -14.076 1.00 81.06 188 GLU A O 1
ATOM 1550 N N . ASP A 1 189 ? -0.939 9.670 -15.487 1.00 87.38 189 ASP A N 1
ATOM 1551 C CA . ASP A 1 189 ? 0.230 8.871 -15.808 1.00 87.38 189 ASP A CA 1
ATOM 1552 C C . ASP A 1 189 ? 1.309 9.660 -16.539 1.00 87.38 189 ASP A C 1
ATOM 1554 O O . ASP A 1 189 ? 1.100 10.286 -17.579 1.00 87.38 189 ASP A O 1
ATOM 1558 N N . GLN A 1 190 ? 2.523 9.562 -15.999 1.00 90.88 190 GLN A N 1
ATOM 1559 C CA . GLN A 1 190 ? 3.702 10.150 -16.604 1.00 90.88 190 GLN A CA 1
ATOM 1560 C C . GLN A 1 190 ? 4.454 9.108 -17.416 1.00 90.88 190 GLN A C 1
ATOM 1562 O O . GLN A 1 190 ? 4.559 7.937 -17.040 1.00 90.88 190 GLN A O 1
ATOM 1567 N N . TYR A 1 191 ? 5.056 9.577 -18.500 1.00 92.75 191 TYR A N 1
ATOM 1568 C CA . TYR A 1 191 ? 5.845 8.757 -19.401 1.00 92.75 191 TYR A CA 1
ATOM 1569 C C . TYR A 1 191 ? 7.319 9.174 -19.349 1.00 92.75 191 TYR A C 1
ATOM 1571 O O . TYR A 1 191 ? 7.670 10.295 -18.952 1.00 92.75 191 TYR A O 1
ATOM 1579 N N . ASP A 1 192 ? 8.212 8.240 -19.655 1.00 91.81 192 ASP A N 1
ATOM 1580 C CA . ASP A 1 192 ? 9.610 8.545 -19.950 1.00 91.81 192 ASP A CA 1
ATOM 1581 C C . ASP A 1 192 ? 9.811 8.928 -21.423 1.00 91.81 192 ASP A C 1
ATOM 1583 O O . ASP A 1 192 ? 8.863 8.998 -22.204 1.00 91.81 192 ASP A O 1
ATOM 1587 N N . GLU A 1 193 ? 11.057 9.231 -21.783 1.00 91.88 193 GLU A N 1
ATOM 1588 C CA . GLU A 1 193 ? 11.441 9.636 -23.142 1.00 91.88 193 GLU A CA 1
ATOM 1589 C C . GLU A 1 193 ? 11.157 8.539 -24.182 1.00 91.88 193 GLU A C 1
ATOM 1591 O O . GLU A 1 193 ? 10.926 8.833 -25.352 1.00 91.88 193 GLU A O 1
ATOM 1596 N N . GLU A 1 194 ? 11.099 7.277 -23.751 1.00 92.19 194 GLU A N 1
ATOM 1597 C CA . GLU A 1 194 ? 10.781 6.114 -24.582 1.00 92.19 194 GLU A CA 1
ATOM 1598 C C . GLU A 1 194 ? 9.270 5.817 -24.637 1.00 92.19 194 GLU A C 1
ATOM 1600 O O . GLU A 1 194 ? 8.855 4.797 -25.188 1.00 92.19 194 GLU A O 1
ATOM 1605 N N . SER A 1 195 ? 8.423 6.697 -24.089 1.00 90.62 195 SER A N 1
ATOM 1606 C CA . SER A 1 195 ? 6.969 6.500 -23.983 1.00 90.62 195 SER A CA 1
ATOM 1607 C C . SER A 1 195 ? 6.554 5.285 -23.135 1.00 90.62 195 SER A C 1
ATOM 1609 O O . SER A 1 195 ? 5.457 4.738 -23.307 1.00 90.62 195 SER A O 1
ATOM 1611 N N . ASN A 1 196 ? 7.396 4.864 -22.187 1.00 93.31 196 ASN A N 1
ATOM 1612 C CA . ASN A 1 196 ? 7.024 3.884 -21.171 1.00 93.31 196 ASN A CA 1
ATOM 1613 C C . ASN A 1 196 ? 6.398 4.574 -19.956 1.00 93.31 196 ASN A C 1
ATOM 1615 O O . ASN A 1 196 ? 6.807 5.664 -19.553 1.00 93.31 196 ASN A O 1
ATOM 1619 N N . LEU A 1 197 ? 5.444 3.896 -19.318 1.00 92.44 197 LEU A N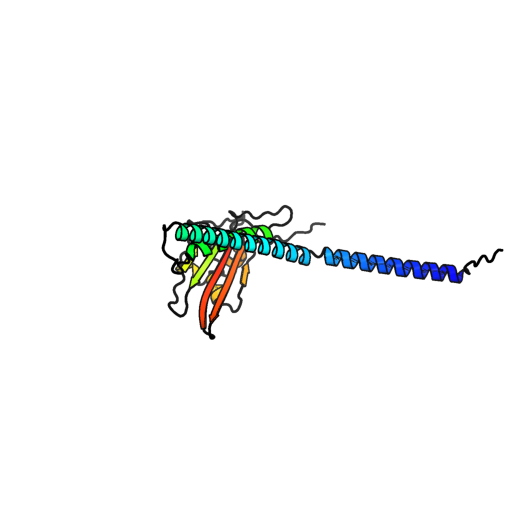 1
ATOM 1620 C CA . LEU A 1 197 ? 4.837 4.368 -18.077 1.00 92.44 197 LEU A CA 1
ATOM 1621 C C . LEU A 1 197 ? 5.835 4.387 -16.914 1.00 92.44 197 LEU A C 1
ATOM 1623 O O . LEU A 1 197 ? 6.450 3.369 -16.562 1.00 92.44 197 LEU A O 1
ATOM 1627 N N . LYS A 1 198 ? 5.918 5.543 -16.255 1.00 93.38 198 LYS A N 1
ATOM 1628 C CA . LYS A 1 198 ? 6.639 5.732 -14.996 1.00 93.38 198 LYS A CA 1
ATOM 1629 C C . LYS A 1 198 ? 5.813 5.243 -13.809 1.00 93.38 198 LYS A C 1
ATOM 1631 O O . LYS A 1 198 ? 4.657 4.866 -13.939 1.00 93.38 198 LYS A O 1
ATOM 1636 N N . GLY A 1 199 ? 6.433 5.227 -12.632 1.00 92.00 199 GLY A N 1
ATOM 1637 C CA . GLY A 1 199 ? 5.739 4.904 -11.390 1.00 92.00 199 GLY A CA 1
ATOM 1638 C C . GLY A 1 199 ? 5.536 3.413 -11.113 1.00 92.00 199 GLY A C 1
ATOM 1639 O O . GLY A 1 199 ? 6.029 2.525 -11.820 1.00 92.00 199 GLY A O 1
ATOM 1640 N N . SER A 1 200 ? 4.814 3.147 -10.031 1.00 92.50 200 SER A N 1
ATOM 1641 C CA . SER A 1 200 ? 4.515 1.813 -9.514 1.00 92.50 200 SER A CA 1
ATOM 1642 C C . SER A 1 200 ? 3.059 1.722 -9.075 1.00 92.50 200 SER A C 1
ATOM 1644 O O . SER A 1 200 ? 2.428 2.733 -8.777 1.00 92.50 200 SER A O 1
ATOM 1646 N N . ILE A 1 201 ? 2.529 0.503 -9.010 1.00 92.62 201 ILE A N 1
ATOM 1647 C CA . ILE A 1 201 ? 1.172 0.239 -8.533 1.00 92.62 201 ILE A CA 1
ATOM 1648 C C . ILE A 1 201 ? 1.129 -1.038 -7.698 1.00 92.62 201 ILE A C 1
ATOM 1650 O O . ILE A 1 201 ? 1.762 -2.039 -8.031 1.00 92.62 201 ILE A O 1
ATOM 1654 N N . GLY A 1 202 ? 0.352 -1.014 -6.623 1.00 91.75 202 GLY A N 1
ATOM 1655 C CA . GLY A 1 202 ? 0.019 -2.189 -5.837 1.00 91.75 202 GLY A CA 1
ATOM 1656 C C . GLY A 1 202 ? -1.435 -2.178 -5.388 1.00 91.75 202 GLY A C 1
ATOM 1657 O O . GLY A 1 202 ? -2.067 -1.128 -5.262 1.00 91.75 202 GLY A O 1
ATOM 1658 N N . CYS A 1 203 ? -1.983 -3.369 -5.185 1.00 91.62 203 CYS A N 1
ATOM 1659 C CA . CYS A 1 203 ? -3.302 -3.579 -4.607 1.00 91.62 203 CYS A CA 1
ATOM 1660 C C . CYS A 1 203 ? -3.198 -4.644 -3.514 1.00 91.62 203 CYS A C 1
ATOM 1662 O O . CYS A 1 203 ? -2.623 -5.707 -3.747 1.00 91.62 203 CYS A O 1
ATOM 1664 N N . TYR A 1 204 ? -3.764 -4.360 -2.344 1.00 91.62 204 TYR A N 1
ATOM 1665 C CA . TYR A 1 204 ? -3.805 -5.268 -1.202 1.00 91.62 204 TYR A CA 1
ATOM 1666 C C . TYR A 1 204 ? -5.248 -5.562 -0.796 1.00 91.62 204 TYR A C 1
ATOM 1668 O O . TYR A 1 204 ? -6.024 -4.637 -0.565 1.00 91.62 204 TYR A O 1
ATOM 1676 N N . ARG A 1 205 ? -5.611 -6.840 -0.709 1.00 91.88 205 ARG A N 1
ATOM 1677 C CA . ARG A 1 205 ? -6.952 -7.325 -0.394 1.00 91.88 205 ARG A CA 1
ATOM 1678 C C . ARG A 1 205 ? -7.094 -7.554 1.104 1.00 91.88 205 ARG A C 1
ATOM 1680 O O . ARG A 1 205 ? -6.248 -8.159 1.750 1.00 91.88 205 ARG A O 1
ATOM 1687 N N . ILE A 1 206 ? -8.221 -7.106 1.634 1.00 90.38 206 ILE A N 1
ATOM 1688 C CA . ILE A 1 206 ? -8.651 -7.301 3.011 1.00 90.38 206 ILE A CA 1
ATOM 1689 C C . ILE A 1 206 ? -10.016 -7.975 2.969 1.00 90.38 206 ILE A C 1
ATOM 1691 O O . ILE A 1 206 ? -10.940 -7.484 2.320 1.00 90.38 206 ILE A O 1
ATOM 1695 N N . GLN A 1 207 ? -10.154 -9.088 3.682 1.00 90.00 207 GLN A N 1
ATOM 1696 C CA . GLN A 1 207 ? -11.428 -9.779 3.841 1.00 90.00 207 GLN A CA 1
ATOM 1697 C C . GLN A 1 207 ? -11.775 -9.866 5.320 1.00 90.00 207 GLN A C 1
ATOM 1699 O O . GLN A 1 207 ? -10.996 -10.374 6.124 1.00 90.00 207 GLN A O 1
ATOM 1704 N N . VAL A 1 208 ? -12.959 -9.375 5.680 1.00 88.56 208 VAL A N 1
ATOM 1705 C CA . VAL A 1 208 ? -13.514 -9.562 7.021 1.00 88.56 208 VAL A CA 1
ATOM 1706 C C . VAL A 1 208 ? -14.470 -10.739 6.956 1.00 88.56 208 VAL A C 1
ATOM 1708 O O . VAL A 1 208 ? -15.553 -10.636 6.376 1.00 88.56 208 VAL A O 1
ATOM 1711 N N . ILE A 1 209 ? -14.046 -11.862 7.529 1.00 89.00 209 ILE A N 1
ATOM 1712 C CA . ILE A 1 209 ? -14.803 -13.113 7.532 1.00 89.00 209 ILE A CA 1
ATOM 1713 C C . ILE A 1 209 ? -15.448 -13.290 8.905 1.00 89.00 209 ILE A C 1
ATOM 1715 O O . ILE A 1 209 ? -14.769 -13.254 9.931 1.00 89.00 209 ILE A O 1
ATOM 1719 N N . HIS A 1 210 ? -16.759 -13.509 8.923 1.00 85.56 210 HIS A N 1
ATOM 1720 C CA . HIS A 1 210 ? -17.510 -13.863 10.120 1.00 85.56 210 HIS A CA 1
ATOM 1721 C C . HIS A 1 210 ? -18.338 -15.114 9.828 1.00 85.56 210 HIS A C 1
ATOM 1723 O O . HIS A 1 210 ? -19.053 -15.164 8.831 1.00 85.56 210 HIS A O 1
ATOM 1729 N N . ASN A 1 211 ? -18.229 -16.140 10.676 1.00 87.81 211 ASN A N 1
ATOM 1730 C CA . ASN A 1 211 ? -18.916 -17.428 10.501 1.00 87.81 211 ASN A CA 1
ATOM 1731 C C . ASN A 1 211 ? -18.730 -18.038 9.096 1.00 87.81 211 ASN A C 1
ATOM 1733 O O . ASN A 1 211 ? -19.692 -18.474 8.472 1.00 87.81 211 ASN A O 1
ATOM 1737 N N . ASN A 1 212 ? -17.494 -18.039 8.582 1.00 86.00 212 ASN A N 1
ATOM 1738 C CA . ASN A 1 212 ? -17.136 -18.497 7.229 1.00 86.00 212 ASN A CA 1
ATOM 1739 C C . ASN A 1 212 ? -17.816 -17.743 6.071 1.00 86.00 212 ASN A C 1
ATOM 1741 O O . ASN A 1 212 ? -17.754 -18.191 4.928 1.00 86.00 212 ASN A O 1
ATOM 1745 N N . VAL A 1 213 ? -18.419 -16.584 6.336 1.00 88.12 213 VAL A N 1
ATOM 1746 C CA . VAL A 1 213 ? -18.985 -15.704 5.314 1.00 88.12 213 VAL A CA 1
ATOM 1747 C C . VAL A 1 213 ? -18.161 -14.428 5.247 1.00 88.12 213 VAL A C 1
ATOM 1749 O O . VAL A 1 213 ? -17.908 -13.776 6.261 1.00 88.12 213 VAL A O 1
ATOM 1752 N N . THR A 1 214 ? -17.748 -14.049 4.042 1.00 88.00 214 THR A N 1
ATOM 1753 C CA . THR A 1 214 ? -17.085 -12.765 3.820 1.00 88.00 214 THR A CA 1
ATOM 1754 C C . THR A 1 214 ? -18.105 -11.638 3.937 1.00 88.00 214 THR A C 1
ATOM 1756 O O . THR A 1 214 ? -18.945 -11.438 3.060 1.00 88.00 214 THR A O 1
ATOM 1759 N N . CYS A 1 215 ? -18.035 -10.893 5.037 1.00 87.88 215 CYS A N 1
ATOM 1760 C CA . CYS A 1 215 ? -18.933 -9.777 5.318 1.00 87.88 215 CYS A CA 1
ATOM 1761 C C . CYS A 1 215 ? -18.485 -8.493 4.623 1.00 87.88 215 CYS A C 1
ATOM 1763 O O . CYS A 1 215 ? -19.324 -7.692 4.217 1.00 87.88 215 CYS A O 1
ATOM 1765 N N . VAL A 1 216 ? -17.172 -8.305 4.483 1.00 88.56 216 VAL A N 1
ATOM 1766 C CA . VAL A 1 216 ? -16.568 -7.141 3.829 1.00 88.56 216 VAL A CA 1
ATOM 1767 C C . VAL A 1 216 ? -15.422 -7.625 2.957 1.00 88.56 216 VAL A C 1
ATOM 1769 O O . VAL A 1 216 ? -14.537 -8.320 3.460 1.00 88.56 216 VAL A O 1
ATOM 1772 N N . ASN A 1 217 ? -15.407 -7.224 1.686 1.00 90.69 217 ASN A N 1
ATOM 1773 C CA . ASN A 1 217 ? -14.152 -7.143 0.946 1.00 90.69 217 ASN A CA 1
ATOM 1774 C C . ASN A 1 217 ? -13.727 -5.687 0.893 1.00 90.69 217 ASN A C 1
ATOM 1776 O O . ASN A 1 217 ? -14.542 -4.811 0.613 1.00 90.69 217 ASN A O 1
ATOM 1780 N N . ALA A 1 218 ? -12.445 -5.445 1.100 1.00 89.69 218 ALA A N 1
ATOM 1781 C CA . ALA A 1 218 ? -11.817 -4.182 0.791 1.00 89.69 218 ALA A CA 1
ATOM 1782 C C . ALA A 1 218 ? -10.531 -4.430 0.007 1.00 89.69 218 ALA A C 1
ATOM 1784 O O . ALA A 1 218 ? -9.883 -5.465 0.148 1.00 89.69 218 ALA A O 1
ATOM 1785 N N . VAL A 1 219 ? -10.165 -3.477 -0.833 1.00 90.25 219 VAL A N 1
ATOM 1786 C CA . VAL A 1 219 ? -8.900 -3.462 -1.550 1.00 90.25 219 VAL A CA 1
ATOM 1787 C C . VAL A 1 219 ? -8.301 -2.078 -1.384 1.00 90.25 219 VAL A C 1
ATOM 1789 O O . VAL A 1 219 ? -8.923 -1.071 -1.726 1.00 90.25 219 VAL A O 1
ATOM 1792 N N . ILE A 1 220 ? -7.090 -2.048 -0.843 1.00 89.44 220 ILE A N 1
ATOM 1793 C CA . ILE A 1 220 ? -6.261 -0.855 -0.762 1.00 89.44 220 ILE A CA 1
ATOM 1794 C C . ILE A 1 220 ? -5.454 -0.786 -2.049 1.00 89.44 220 ILE A C 1
ATOM 1796 O O . ILE A 1 220 ? -4.634 -1.667 -2.305 1.00 89.44 220 ILE A O 1
ATOM 1800 N N . SER A 1 221 ? -5.662 0.255 -2.842 1.00 89.12 221 SER A N 1
ATOM 1801 C CA . SER A 1 221 ? -4.831 0.541 -4.007 1.00 89.12 221 SER A CA 1
ATOM 1802 C C . SER A 1 221 ? -3.847 1.639 -3.645 1.00 89.12 221 SER A C 1
ATOM 1804 O O . SER A 1 221 ? -4.234 2.659 -3.078 1.00 89.12 221 SER A O 1
ATOM 1806 N N . PHE A 1 222 ? -2.575 1.426 -3.961 1.00 88.81 222 PHE A N 1
ATOM 1807 C CA . PHE A 1 222 ? -1.520 2.399 -3.731 1.00 88.81 222 PHE A CA 1
ATOM 1808 C C . PHE A 1 222 ? -0.645 2.538 -4.973 1.00 88.81 222 PHE A C 1
ATOM 1810 O O . PHE A 1 222 ? -0.228 1.547 -5.574 1.00 88.81 222 PHE A O 1
ATOM 1817 N N . VAL A 1 223 ? -0.404 3.773 -5.396 1.00 90.31 223 VAL A N 1
ATOM 1818 C CA . VAL A 1 223 ? 0.156 4.067 -6.716 1.00 90.31 223 VAL A CA 1
ATOM 1819 C C . VAL A 1 223 ? 1.004 5.333 -6.686 1.00 90.31 223 VAL A C 1
ATOM 1821 O O . VAL A 1 223 ? 0.736 6.260 -5.928 1.00 90.31 223 VAL A O 1
ATOM 1824 N N . THR A 1 224 ? 2.029 5.367 -7.522 1.00 90.75 224 THR A N 1
ATOM 1825 C CA . THR A 1 224 ? 2.846 6.546 -7.823 1.00 90.75 224 THR A CA 1
ATOM 1826 C C . THR A 1 224 ? 2.830 6.779 -9.330 1.00 90.75 224 THR A C 1
ATOM 1828 O O . THR A 1 224 ? 2.776 5.825 -10.109 1.00 90.75 224 THR A O 1
ATOM 1831 N N . TYR A 1 225 ? 2.884 8.037 -9.765 1.00 87.69 225 TYR A N 1
ATOM 1832 C CA . TYR A 1 225 ? 2.822 8.384 -11.195 1.00 87.69 225 TYR A CA 1
ATOM 1833 C C . TYR A 1 225 ? 4.198 8.635 -11.823 1.00 87.69 225 TYR A C 1
ATOM 1835 O O . TYR A 1 225 ? 4.372 8.443 -13.020 1.00 87.69 225 TYR A O 1
ATOM 1843 N N . SER A 1 226 ? 5.204 8.984 -11.019 1.00 88.31 226 SER A N 1
ATOM 1844 C CA . SER A 1 226 ? 6.558 9.311 -11.496 1.00 88.31 226 SER A CA 1
ATOM 1845 C C . SER A 1 226 ? 7.638 8.374 -10.940 1.00 88.31 226 SER A C 1
ATOM 1847 O O . SER A 1 226 ? 8.555 7.951 -11.644 1.00 88.31 226 SER A O 1
ATOM 1849 N N . LYS A 1 227 ? 7.521 8.020 -9.661 1.00 89.69 227 LYS A N 1
ATOM 1850 C CA . LYS A 1 227 ? 8.572 7.407 -8.843 1.00 89.69 227 LYS A CA 1
ATOM 1851 C C . LYS A 1 227 ? 8.330 5.918 -8.592 1.00 89.69 227 LYS A C 1
ATOM 1853 O O . LYS A 1 227 ? 7.193 5.518 -8.390 1.00 89.69 227 LYS A O 1
ATOM 1858 N N . ARG A 1 228 ? 9.371 5.078 -8.583 1.00 89.38 228 ARG A N 1
ATOM 1859 C CA . ARG A 1 228 ? 9.218 3.638 -8.289 1.00 89.38 228 ARG A CA 1
ATOM 1860 C C . ARG A 1 228 ? 9.239 3.351 -6.790 1.00 89.38 228 ARG A C 1
ATOM 1862 O O . ARG A 1 228 ? 10.068 3.907 -6.090 1.00 89.38 228 ARG A O 1
ATOM 1869 N N . PHE A 1 229 ? 8.425 2.419 -6.304 1.00 85.31 229 PHE A N 1
ATOM 1870 C CA . PHE A 1 229 ? 8.448 2.041 -4.882 1.00 85.31 229 PHE A CA 1
ATOM 1871 C C . PHE A 1 229 ? 9.795 1.461 -4.432 1.00 85.31 229 PHE A C 1
ATOM 1873 O O . PHE A 1 229 ? 10.205 1.655 -3.292 1.00 85.31 229 PHE A O 1
ATOM 1880 N N . VAL A 1 230 ? 10.484 0.752 -5.326 1.00 81.00 230 VAL A N 1
ATOM 1881 C CA . VAL A 1 230 ? 11.792 0.145 -5.082 1.00 81.00 230 VAL A CA 1
ATOM 1882 C C . VAL A 1 230 ? 12.766 0.604 -6.159 1.00 81.00 230 VAL A C 1
ATOM 1884 O O . VAL A 1 230 ? 12.572 0.348 -7.352 1.00 81.00 230 VAL A O 1
ATOM 1887 N N . ILE A 1 231 ? 13.862 1.234 -5.750 1.00 75.56 231 ILE A N 1
ATOM 1888 C CA . ILE A 1 231 ? 14.985 1.500 -6.648 1.00 75.56 231 ILE A CA 1
ATOM 1889 C C . ILE A 1 231 ? 15.888 0.271 -6.652 1.00 75.56 231 ILE A C 1
ATOM 1891 O O . ILE A 1 231 ? 16.316 -0.202 -5.602 1.00 75.56 231 ILE A O 1
ATOM 1895 N N . LYS A 1 232 ? 16.218 -0.245 -7.840 1.00 61.62 232 LYS A N 1
ATOM 1896 C CA . LYS A 1 232 ? 17.378 -1.131 -7.964 1.00 61.62 232 LYS A CA 1
ATOM 1897 C C . LYS A 1 232 ? 18.609 -0.259 -7.770 1.00 61.62 232 LYS A C 1
ATOM 1899 O O . LYS A 1 232 ? 18.961 0.489 -8.676 1.00 61.62 232 LYS A O 1
ATOM 1904 N N . THR A 1 233 ? 19.240 -0.321 -6.602 1.00 53.31 233 THR A N 1
ATOM 1905 C CA . THR A 1 233 ? 20.559 0.281 -6.417 1.00 53.31 233 THR A CA 1
ATOM 1906 C C . THR A 1 233 ? 21.499 -0.404 -7.405 1.00 53.31 233 THR A C 1
ATOM 1908 O O . THR A 1 233 ? 21.853 -1.569 -7.223 1.00 53.31 233 THR A O 1
ATOM 1911 N N . ILE A 1 234 ? 21.874 0.282 -8.485 1.00 41.53 234 ILE A N 1
ATOM 1912 C CA . ILE A 1 234 ? 23.048 -0.117 -9.251 1.00 41.53 234 ILE A CA 1
ATOM 1913 C C . ILE A 1 234 ? 24.212 0.216 -8.325 1.00 41.53 234 ILE A C 1
ATOM 1915 O O . ILE A 1 234 ? 24.611 1.369 -8.206 1.00 41.53 234 ILE A O 1
ATOM 1919 N N . LYS A 1 235 ? 24.707 -0.783 -7.588 1.00 36.03 235 LYS A N 1
ATOM 1920 C CA . LYS A 1 235 ? 26.035 -0.691 -6.984 1.00 36.03 235 LYS A CA 1
ATOM 1921 C C . LYS A 1 235 ? 27.039 -0.711 -8.134 1.00 36.03 235 LYS A C 1
ATOM 1923 O O . LYS A 1 235 ? 27.533 -1.769 -8.505 1.00 36.03 235 LYS A O 1
ATOM 1928 N N . THR A 1 236 ? 27.292 0.444 -8.734 1.00 31.16 236 THR A N 1
ATOM 1929 C CA . THR A 1 236 ? 28.568 0.700 -9.398 1.00 31.16 236 THR A CA 1
ATOM 1930 C C . THR A 1 236 ? 29.596 0.858 -8.286 1.00 31.16 236 THR A C 1
ATOM 1932 O O . THR A 1 236 ? 29.629 1.887 -7.612 1.00 31.16 236 THR A O 1
ATOM 1935 N N . LEU A 1 237 ? 30.319 -0.233 -8.026 1.00 32.97 237 LEU A N 1
ATOM 1936 C CA . LEU A 1 237 ? 31.667 -0.188 -7.462 1.00 32.97 237 LEU A CA 1
ATOM 1937 C C . LEU A 1 237 ? 32.615 0.385 -8.516 1.00 32.97 237 LEU A C 1
ATOM 1939 O O . LEU A 1 237 ? 32.429 0.020 -9.701 1.00 32.97 237 LEU A O 1
#

Sequence (237 aa):
MNNSRSLTWIGWTLTIAVVLFSTIFVIAQRVYENEELNNNRDRMKLKVFDVTNTAFNNLCDIKYASLKEQIKNIKNGKYGAPHINSNPKEQLKYIIKSLNESLCAILSYDDYKLNSDEMYVCIHYNFPGKNEKWFLAECIFEERNISNDELLGADSTFNKLLKSREDLLFYNSKEEARKKRAYVPDSEDQYDEESNLKGSIGCYRIQVIHNNVTCVNAVISFVTYSKRFVIKTIKTL

=== Feature glossary ===
Reading guide. The protein is described through the following features:

Foldseek 3Di. A 3Di character summarizes, for each residue, the relative orientation of the Cα frame of its nearest spatial neighbor. Because it encodes fold topology rather than chemistry, 3Di alignments detect remote structural similarity that sequence alignment misses.

Contact-map, Ramachandran, and PAE plots. Plot images: a contact map (which residues are close in 3D, as an N×N binary image), a Ramachandran scatter (backbone torsion angles, revealing secondary-structure composition at a glance), and — for AlphaFold structures — a PAE heatmap (pairwise prediction confidence).

Radius of gyration, Cα contacts, bounding box. Radius of gyration (Rg) is the root-mean-square distance of Cα atoms from their centroid — a single number for overall size and compactness. A globular domain of N residues has Rg ≈ 2.2·N^0.38 Å; an extended or disordered chain has a much larger Rg. The Cα contact count is the number of residue pairs whose Cα atoms are within 8 Å and are more than four positions apart in sequence — a standard proxy for tertiary packing density. The bounding box is the smallest axis-aligned box enclosing all Cα atoms.

Secondary structure (8-state, DSSP). Eight-state secondary structure (DSSP): H is the canonical α-helix, G the tighter 3₁₀-helix, I the wider π-helix; E/B are β-structure, T and S are turns and bends, and '-' is everything else. DSSP derives these from the pattern of main-chain N–H···O=C hydrogen bonds, not from the sequence.

B-factor. B-factor (Debye–Waller factor) reflects atomic displacement in the crystal lattice. It is an experimental observable (units Å²), not a prediction; low values mean the atom is pinned down, high values mean it moves or is heterogeneous across the crystal.

pLDDT. pLDDT is the predicted lDDT-Cα score: AlphaFold's confidence that the local environment of each residue (all inter-atomic distances within 15 Å) is correctly placed. It is a per-residue number between 0 and 100, with higher meaning more reliable.

Nearest PDB structures. Nearest PDB neighbors are the top structural matches found by Foldseek when searching this structure against the entire Protein Data Bank. Each hit reports a TM-score (0 to 1; >0.5 almost always implies the same fold) and an E-value. These are *structural* homologs — they may share no detectable sequence similarity.

Solvent-accessible surface area. Accessible surface area quantifies burial. A residue with SASA near zero is packed into the hydrophobic core; one with SASA >100 Å² sits on the surface. Computed here via the Shrake–Rupley numerical algorithm with a 1.4 Å probe.

Rendered structure images. Structure images are PyMOL renders from six orthogonal camera directions. Cartoon representation draws helices as coils and strands as arrows; sticks shows the backbone as bonds; surface shows the solvent-excluded envelope. Rainbow coloring maps sequence position to hue (blue→red, N→C); chain coloring assigns a distinct color per polypeptide.

Backbone torsions (φ/ψ). φ (phi) and ψ (psi) are the two rotatable backbone dihedrals per residue: φ is the C(i-1)–N–Cα–C torsion, ψ is the N–Cα–C–N(i+1) torsion, both in degrees on (−180°, 180°]. α-helical residues cluster near (−60°, −45°); β-strand residues near (−120°, +130°). A Ramachandran plot is simply a scatter of (φ, ψ) for every residue.

Predicted aligned error. Predicted Aligned Error (PAE) is an AlphaFold confidence matrix: entry (i, j) is the expected error in the position of residue j, in ångströms, when the prediction is superimposed on the true structure at residue i. Low PAE within a block of residues means that block is internally rigid and well-predicted; high PAE between two blocks means their relative placement is uncertain even if each block individually is confident.

mmCIF coordinates. Structure coordinates are given as an mmCIF _atom_site loop: one row per atom with element, residue name, chain id, sequence number, and x/y/z position in Å. Only the four main-chain atoms per residue are included here; side chains are omitted to keep the record compact.

InterPro / GO / CATH / organism. Database cross-references. InterPro integrates a dozen domain/family signature databases into unified entries with residue-range hits. GO terms attach function/process/location labels with evidence codes. CATH codes position the fold in a four-level structural taxonomy. Organism is the NCBI-taxonomy species name.

Secondary structure (3-state, P-SEA). SS3 is a coarse helix/strand/coil call (letters a/b/c) made by the P-SEA algorithm from inter-Cα distances and dihedrals. It is less detailed than DSSP but needs only Cα positions.

Sequence. Sequence gives the chain of amino acids in standard one-letter code (A=alanine, C=cysteine, …, Y=tyrosine), read N→C. It is the only feature that is directly encoded by the gene; all structural features are derived from the folded form of this sequence.